Protein AF-A0A7S3D5T3-F1 (afdb_monomer)

Foldseek 3Di:
DDPVVLVVLVVLLVVLVVVLVVLVVVLVVLLCVLAVVVVVCLCVPLVVVLVVLVVVLVVLVVVLVVLVVVLVPADPPDDPVVNVVSVVVNVVSVVVNVVSVVVSVVSVVVSVVCVVVSVVRSVVSSVVSVVVSCVSSVVSVVSSVVSVVVSVVVVVVVVVVVVVVVVVVVVVVVVVVVVVVVVVVVVDDDDDDDDDDDDDD

Secondary structure (DSSP, 8-state):
--HHHHHHHHHHHHHHHHHHHHHHHHHHHHHIIIIIHHHHHHIIIIIHHHHHHHHHHHHHHHHHHHHHHHHHT--TTS-HHHHHHHHHHHHHHHHHHHHHHHHHHHHHHHHHHHHHHHHHHHHHHHHHHHHHHHHHHHHHHHHHHHHHHHHHHHHHHHHHHHHHHHHHHHHHHHHHHHHHHHHHHHTSPPPPPPP------

Nearest PDB structures (foldseek):
  8a1g-assembly2_B  TM=6.578E-01  e=6.559E-02  Homo sapiens
  8afz-assembly1_A  TM=6.579E-01  e=3.313E-01  Homo sapiens
  5f5p-assembly1_A  TM=4.401E-01  e=2.369E-01  Homo sapiens
  5f4y-assembly1_A  TM=4.479E-01  e=2.802E-01  Homo sapiens
  4tql-assembly1_A  TM=3.865E-01  e=1.266E+00  synthetic construct

Radius of gyration: 48.86 Å; Cα contacts (8 Å, |Δi|>4): 81; chains: 1; bounding box: 101×57×157 Å

Organism: NCBI:txid652834

pLDDT: mean 88.27, std 11.24, range [46.56, 97.88]

Mean predicted aligned error: 11.44 Å

Structure (mmCIF, N/CA/C/O backbone):
data_AF-A0A7S3D5T3-F1
#
_entry.id   AF-A0A7S3D5T3-F1
#
loop_
_atom_site.group_PDB
_atom_site.id
_atom_site.type_symbol
_atom_site.label_atom_id
_atom_site.label_alt_id
_atom_site.label_comp_id
_atom_site.label_asym_id
_atom_site.label_entity_id
_atom_site.label_seq_id
_atom_site.pdbx_PDB_ins_code
_atom_site.Cartn_x
_atom_site.Cartn_y
_atom_site.Cartn_z
_atom_site.occupancy
_atom_site.B_iso_or_equiv
_atom_site.auth_seq_id
_atom_site.auth_comp_id
_atom_site.auth_asym_id
_atom_site.auth_atom_id
_atom_site.pdbx_PDB_model_num
ATOM 1 N N . GLU A 1 1 ? 23.473 -3.268 -44.650 1.00 56.97 1 GLU A N 1
ATOM 2 C CA . GLU A 1 1 ? 22.188 -3.449 -43.941 1.00 56.97 1 GLU A CA 1
ATOM 3 C C . GLU A 1 1 ? 21.130 -2.674 -44.702 1.00 56.97 1 GLU A C 1
ATOM 5 O O . GLU A 1 1 ? 21.402 -1.538 -45.071 1.00 56.97 1 GLU A O 1
ATOM 10 N N . ASP A 1 2 ? 20.002 -3.311 -45.005 1.00 77.19 2 ASP A N 1
ATOM 11 C CA . ASP A 1 2 ? 18.938 -2.737 -45.834 1.00 77.19 2 ASP A CA 1
ATOM 12 C C . ASP A 1 2 ? 18.015 -1.818 -45.011 1.00 77.19 2 ASP A C 1
ATOM 14 O O . ASP A 1 2 ? 17.879 -2.001 -43.795 1.00 77.19 2 ASP A O 1
ATOM 18 N N . PHE A 1 3 ? 17.372 -0.845 -45.658 1.00 79.31 3 PHE A N 1
ATOM 19 C CA . PHE A 1 3 ? 16.460 0.124 -45.031 1.00 79.31 3 PHE A CA 1
ATOM 20 C C . PHE A 1 3 ? 15.346 -0.573 -44.224 1.00 79.31 3 PHE A C 1
ATOM 22 O O . PHE A 1 3 ? 15.033 -0.175 -43.098 1.00 79.31 3 PHE A O 1
ATOM 29 N N . ASP A 1 4 ? 14.857 -1.706 -44.724 1.00 85.56 4 ASP A N 1
ATOM 30 C CA . ASP A 1 4 ? 13.856 -2.555 -44.067 1.00 85.56 4 ASP A CA 1
ATOM 31 C C . ASP A 1 4 ? 14.340 -3.172 -42.743 1.00 85.56 4 ASP A C 1
ATOM 33 O O . ASP A 1 4 ? 13.550 -3.483 -41.846 1.00 85.56 4 ASP A O 1
ATOM 37 N N . GLY A 1 5 ? 15.650 -3.384 -42.588 1.00 86.88 5 GLY A N 1
ATOM 38 C CA . GLY A 1 5 ? 16.243 -3.818 -41.321 1.00 86.88 5 GLY A CA 1
ATOM 39 C C . GLY A 1 5 ? 16.212 -2.709 -40.267 1.00 86.88 5 GLY A C 1
ATOM 40 O O . GLY A 1 5 ? 15.924 -2.959 -39.095 1.00 86.88 5 GLY A O 1
ATOM 41 N N . MET A 1 6 ? 16.443 -1.467 -40.694 1.00 83.88 6 MET A N 1
ATOM 42 C CA . MET A 1 6 ? 16.422 -0.286 -39.828 1.00 83.88 6 MET A CA 1
ATOM 43 C C . MET A 1 6 ? 15.011 0.083 -39.385 1.00 83.88 6 MET A C 1
ATOM 45 O O . MET A 1 6 ? 14.803 0.392 -38.209 1.00 83.88 6 MET A O 1
ATOM 49 N N . GLN A 1 7 ? 14.039 -0.002 -40.292 1.00 87.50 7 GLN A N 1
ATOM 50 C CA . GLN A 1 7 ? 12.638 0.220 -39.953 1.00 87.50 7 GLN A CA 1
ATOM 51 C C . GLN A 1 7 ? 12.162 -0.783 -38.892 1.00 87.50 7 GLN A C 1
ATOM 53 O O . GLN A 1 7 ? 11.594 -0.380 -37.876 1.00 87.50 7 GLN A O 1
ATOM 58 N N . ARG A 1 8 ? 12.497 -2.071 -39.048 1.00 89.69 8 ARG A N 1
ATOM 59 C CA . ARG A 1 8 ? 12.192 -3.097 -38.038 1.00 89.69 8 ARG A CA 1
ATOM 60 C C . ARG A 1 8 ? 12.842 -2.807 -36.684 1.00 89.69 8 ARG A C 1
ATOM 62 O O . ARG A 1 8 ? 12.176 -2.913 -35.656 1.00 89.69 8 ARG A O 1
ATOM 69 N N . MET A 1 9 ? 14.110 -2.387 -36.659 1.00 89.81 9 MET A N 1
ATOM 70 C CA . MET A 1 9 ? 14.779 -2.003 -35.407 1.00 89.81 9 MET A CA 1
ATOM 71 C C . MET A 1 9 ? 14.122 -0.795 -34.727 1.00 89.81 9 MET A C 1
ATOM 73 O O . MET A 1 9 ? 14.004 -0.779 -33.498 1.00 89.81 9 MET A O 1
ATOM 77 N N . LEU A 1 10 ? 13.676 0.201 -35.499 1.00 88.94 10 LEU A N 1
ATOM 78 C CA . LEU A 1 10 ? 12.955 1.358 -34.968 1.00 88.94 10 LEU A CA 1
ATOM 79 C C . LEU A 1 10 ? 11.616 0.938 -34.350 1.00 88.94 10 LEU A C 1
ATOM 81 O O . LEU A 1 10 ? 11.323 1.316 -33.216 1.00 88.94 10 LEU A O 1
ATOM 85 N N . GLU A 1 11 ? 10.831 0.125 -35.057 1.00 91.88 11 GLU A N 1
ATOM 86 C CA . GLU A 1 11 ? 9.554 -0.394 -34.556 1.00 91.88 11 GLU A CA 1
ATOM 87 C C . GLU A 1 11 ? 9.733 -1.196 -33.264 1.00 91.88 11 GLU A C 1
ATOM 89 O O . GLU A 1 11 ? 8.981 -1.028 -32.305 1.00 91.88 11 GLU A O 1
ATOM 94 N N . GLU A 1 12 ? 10.759 -2.042 -33.197 1.00 90.44 12 GLU A N 1
ATOM 95 C CA . GLU A 1 12 ? 11.077 -2.799 -31.990 1.00 90.44 12 GLU A CA 1
ATOM 96 C C . GLU A 1 12 ? 11.510 -1.912 -30.817 1.00 90.44 12 GLU A C 1
ATOM 98 O O . GLU A 1 12 ? 11.131 -2.188 -29.680 1.00 90.44 12 GLU A O 1
ATOM 103 N N . ASN A 1 13 ? 12.273 -0.846 -31.070 1.00 91.44 13 ASN A N 1
ATOM 104 C CA . ASN A 1 13 ? 12.637 0.128 -30.039 1.00 91.44 13 ASN A CA 1
ATOM 105 C C . ASN A 1 13 ? 11.420 0.883 -29.509 1.00 91.44 13 ASN A C 1
ATOM 107 O O . ASN A 1 13 ? 11.283 1.056 -28.297 1.00 91.44 13 ASN A O 1
ATOM 111 N N . MET A 1 14 ? 10.517 1.290 -30.403 1.00 92.12 14 MET A N 1
ATOM 112 C CA . MET A 1 14 ? 9.258 1.928 -30.024 1.00 92.12 14 MET A CA 1
ATOM 113 C C . MET A 1 14 ? 8.398 0.981 -29.184 1.00 92.12 14 MET A C 1
ATOM 115 O O . MET A 1 14 ? 7.886 1.387 -28.142 1.00 92.12 14 MET A O 1
ATOM 119 N N . ARG A 1 15 ? 8.304 -0.303 -29.564 1.00 93.31 15 ARG A N 1
ATOM 120 C CA . ARG A 1 15 ? 7.630 -1.331 -28.752 1.00 93.31 15 ARG A CA 1
ATOM 121 C C . ARG A 1 15 ? 8.245 -1.462 -27.359 1.00 93.31 15 ARG A C 1
ATOM 123 O O . ARG A 1 15 ? 7.499 -1.473 -26.383 1.00 93.31 15 ARG A O 1
ATOM 130 N N . GLY A 1 16 ? 9.574 -1.497 -27.253 1.00 91.25 16 GLY A N 1
ATOM 131 C CA . GLY A 1 16 ? 10.269 -1.537 -25.962 1.00 91.25 16 GLY A CA 1
ATOM 132 C C . GLY A 1 16 ? 9.951 -0.317 -25.093 1.00 91.25 16 GLY A C 1
ATOM 133 O O . GLY A 1 16 ? 9.642 -0.451 -23.910 1.00 91.25 16 GLY A O 1
ATOM 134 N N . TYR A 1 17 ? 9.916 0.881 -25.683 1.00 89.25 17 TYR A N 1
ATOM 135 C CA . TYR A 1 17 ? 9.520 2.092 -24.964 1.00 89.25 17 TYR A CA 1
ATOM 136 C C . TYR A 1 17 ? 8.065 2.021 -24.478 1.00 89.25 17 TYR A C 1
ATOM 138 O O . TYR A 1 17 ? 7.793 2.276 -23.305 1.00 89.25 17 TYR A O 1
ATOM 146 N N . HIS A 1 18 ? 7.128 1.603 -25.332 1.00 93.56 18 HIS A N 1
ATOM 147 C CA . HIS A 1 18 ? 5.730 1.418 -24.937 1.00 93.56 18 HIS A CA 1
ATOM 148 C C . HIS A 1 18 ? 5.572 0.384 -23.817 1.00 93.56 18 HIS A C 1
ATOM 150 O O . HIS A 1 18 ? 4.813 0.617 -22.876 1.00 93.56 18 HIS A O 1
ATOM 156 N N . PHE A 1 19 ? 6.337 -0.708 -23.858 1.00 93.69 19 PHE A N 1
ATOM 157 C CA . PHE A 1 19 ? 6.362 -1.699 -22.786 1.00 93.69 19 PHE A CA 1
ATOM 158 C C . PHE A 1 19 ? 6.788 -1.088 -21.443 1.00 93.69 19 PHE A C 1
ATOM 160 O O . PHE A 1 19 ? 6.144 -1.344 -20.428 1.00 93.69 19 PHE A O 1
ATOM 167 N N . THR A 1 20 ? 7.803 -0.214 -21.418 1.00 90.81 20 THR A N 1
ATOM 168 C CA . THR A 1 20 ? 8.204 0.461 -20.165 1.00 90.81 20 THR A CA 1
ATOM 169 C C . THR A 1 20 ? 7.121 1.390 -19.609 1.00 90.81 20 THR A C 1
ATOM 171 O O . THR A 1 20 ? 6.944 1.476 -18.392 1.00 90.81 20 THR A O 1
ATOM 174 N N . GLN A 1 21 ? 6.342 2.040 -20.478 1.00 90.25 21 GLN A N 1
ATOM 175 C CA . GLN A 1 21 ? 5.213 2.870 -20.049 1.00 90.25 21 GLN A CA 1
ATOM 176 C C . GLN A 1 21 ? 4.082 2.020 -19.465 1.00 90.25 21 GLN A C 1
ATOM 178 O O . GLN A 1 21 ? 3.488 2.384 -18.447 1.00 90.25 21 GLN A O 1
ATOM 183 N N . GLU A 1 22 ? 3.823 0.858 -20.063 1.00 94.81 22 GLU A N 1
ATOM 184 C CA . GLU A 1 22 ? 2.837 -0.086 -19.547 1.00 94.81 22 GLU A CA 1
ATOM 185 C C . GLU A 1 22 ? 3.270 -0.680 -18.202 1.00 94.81 22 GLU A C 1
ATOM 187 O O . GLU A 1 22 ? 2.466 -0.734 -17.272 1.00 94.81 22 GLU A O 1
ATOM 192 N N . LEU A 1 23 ? 4.554 -1.014 -18.028 1.00 94.50 23 LEU A N 1
ATOM 193 C CA . LEU A 1 23 ? 5.094 -1.429 -16.729 1.00 94.50 23 LEU A CA 1
ATOM 194 C C . LEU A 1 23 ? 4.849 -0.378 -15.639 1.00 94.50 23 LEU A C 1
ATOM 196 O O . LEU A 1 23 ? 4.488 -0.734 -14.517 1.00 94.50 23 LEU A O 1
ATOM 200 N N . ARG A 1 24 ? 4.985 0.916 -15.957 1.00 93.94 24 ARG A N 1
ATOM 201 C CA . ARG A 1 24 ? 4.697 2.003 -15.006 1.00 93.94 24 ARG A CA 1
ATOM 202 C C . ARG A 1 24 ? 3.223 2.022 -14.598 1.00 93.94 24 ARG A C 1
ATOM 204 O O . ARG A 1 24 ? 2.901 2.247 -13.427 1.00 93.94 24 ARG A O 1
ATOM 211 N N . ARG A 1 25 ? 2.320 1.790 -15.556 1.00 95.00 25 ARG A N 1
ATOM 212 C CA . ARG A 1 25 ? 0.874 1.698 -15.308 1.00 95.00 25 ARG A CA 1
ATOM 213 C C . ARG A 1 25 ? 0.544 0.495 -14.424 1.00 95.00 25 ARG A C 1
ATOM 215 O O . ARG A 1 25 ? -0.188 0.642 -13.448 1.00 95.00 25 ARG A O 1
ATOM 222 N N . VAL A 1 26 ? 1.122 -0.667 -14.725 1.00 94.81 26 VAL A N 1
ATOM 223 C CA . VAL A 1 26 ? 0.976 -1.889 -13.921 1.00 94.81 26 VAL A CA 1
ATOM 224 C C . VAL A 1 26 ? 1.473 -1.664 -12.496 1.00 94.81 26 VAL A C 1
ATOM 226 O O . VAL A 1 26 ? 0.739 -1.971 -11.559 1.00 94.81 26 VAL A O 1
ATOM 229 N N . LEU A 1 27 ? 2.654 -1.060 -12.324 1.00 94.69 27 LEU A N 1
ATOM 230 C CA . LEU A 1 27 ? 3.186 -0.722 -11.004 1.00 94.69 27 LEU A CA 1
ATOM 231 C C . LEU A 1 27 ? 2.215 0.178 -10.235 1.00 94.69 27 LEU A C 1
ATOM 233 O O . LEU A 1 27 ? 1.888 -0.112 -9.092 1.00 94.69 27 LEU A O 1
ATOM 237 N N . SER A 1 28 ? 1.698 1.232 -10.868 1.00 93.94 28 SER A N 1
ATOM 238 C CA . SER A 1 28 ? 0.751 2.153 -10.225 1.00 93.94 28 SER A CA 1
ATOM 239 C C . SER A 1 28 ? -0.520 1.434 -9.753 1.00 93.94 28 SER A C 1
ATOM 241 O O . SER A 1 28 ? -0.980 1.653 -8.632 1.00 93.94 28 SER A O 1
ATOM 243 N N . ASN A 1 29 ? -1.056 0.518 -10.564 1.00 94.06 29 ASN A N 1
ATOM 244 C CA . ASN A 1 29 ? -2.205 -0.302 -10.179 1.00 94.06 29 ASN A CA 1
ATOM 245 C C . ASN A 1 29 ? -1.872 -1.252 -9.021 1.00 94.06 29 ASN A C 1
ATOM 247 O O . ASN A 1 29 ? -2.659 -1.377 -8.084 1.00 94.06 29 ASN A O 1
ATOM 251 N N . GLN A 1 30 ? -0.702 -1.894 -9.053 1.00 92.19 30 GLN A N 1
ATOM 252 C CA . GLN A 1 30 ? -0.245 -2.756 -7.965 1.00 92.19 30 GLN A CA 1
ATOM 253 C C . GLN A 1 30 ? -0.088 -1.965 -6.668 1.00 92.19 30 GLN A C 1
ATOM 255 O O . GLN A 1 30 ? -0.643 -2.378 -5.658 1.00 92.19 30 GLN A O 1
ATOM 260 N N . MET A 1 31 ? 0.552 -0.792 -6.698 1.00 91.50 31 MET A N 1
ATOM 261 C CA . MET A 1 31 ? 0.685 0.099 -5.537 1.00 91.50 31 MET A CA 1
ATOM 262 C C . MET A 1 31 ? -0.676 0.470 -4.937 1.00 91.50 31 MET A C 1
ATOM 264 O O . MET A 1 31 ? -0.847 0.471 -3.716 1.00 91.50 31 MET A O 1
ATOM 268 N N . MET A 1 32 ? -1.667 0.748 -5.788 1.00 92.25 32 MET A N 1
ATOM 269 C CA . MET A 1 32 ? -3.025 1.023 -5.329 1.00 92.25 32 MET A CA 1
ATOM 270 C C . MET A 1 32 ? -3.647 -0.178 -4.610 1.00 92.25 32 MET A C 1
ATOM 272 O O . MET A 1 32 ? -4.261 -0.007 -3.559 1.00 92.25 32 MET A O 1
ATOM 276 N N . MET A 1 33 ? -3.467 -1.386 -5.144 1.00 90.62 33 MET A N 1
ATOM 277 C CA . MET A 1 33 ? -4.061 -2.604 -4.589 1.00 90.62 33 MET A CA 1
ATOM 278 C C . MET A 1 33 ? -3.365 -3.111 -3.326 1.00 90.62 33 MET A C 1
ATOM 280 O O . MET A 1 33 ? -4.050 -3.498 -2.388 1.00 90.62 33 MET A O 1
ATOM 284 N N . VAL A 1 34 ? -2.031 -3.119 -3.296 1.00 88.00 34 VAL A N 1
ATOM 285 C CA . VAL A 1 34 ? -1.256 -3.754 -2.213 1.00 88.00 34 VAL A CA 1
ATOM 286 C C . VAL A 1 34 ? -0.963 -2.814 -1.051 1.00 88.00 34 VAL A C 1
ATOM 288 O O . VAL A 1 34 ? -0.654 -3.279 0.037 1.00 88.00 34 VAL A O 1
ATOM 291 N N . PHE A 1 35 ? -1.047 -1.499 -1.269 1.00 86.00 35 PHE A N 1
ATOM 292 C CA . PHE A 1 35 ? -0.686 -0.508 -0.258 1.00 86.00 35 PHE A CA 1
ATOM 293 C C . PHE A 1 35 ? -1.800 0.512 -0.020 1.00 86.00 35 PHE A C 1
ATOM 295 O O . PHE A 1 35 ? -2.315 0.624 1.092 1.00 86.00 35 PHE A O 1
ATOM 302 N N . ALA A 1 36 ? -2.229 1.244 -1.052 1.00 88.31 36 ALA A N 1
ATOM 303 C CA . ALA A 1 36 ? -3.136 2.375 -0.842 1.00 88.31 36 ALA A CA 1
ATOM 304 C C . ALA A 1 36 ? -4.541 1.954 -0.371 1.00 88.31 36 ALA A C 1
ATOM 306 O O . ALA A 1 36 ? -5.094 2.568 0.545 1.00 88.31 36 ALA A O 1
ATOM 307 N N . ASN A 1 37 ? -5.130 0.927 -0.992 1.00 90.44 37 ASN A N 1
ATOM 308 C CA . ASN A 1 37 ? -6.461 0.435 -0.632 1.00 90.44 37 ASN A CA 1
ATOM 309 C C . ASN A 1 37 ? -6.479 -0.211 0.759 1.00 90.44 37 ASN A C 1
ATOM 311 O O . ASN A 1 37 ? -7.322 0.194 1.562 1.00 90.44 37 ASN A O 1
ATOM 315 N N . PRO A 1 38 ? -5.556 -1.126 1.102 1.00 88.12 38 PRO A N 1
ATOM 316 C CA . PRO A 1 38 ? -5.554 -1.748 2.418 1.00 88.12 38 PRO A CA 1
ATOM 317 C C . PRO A 1 38 ? -5.321 -0.749 3.558 1.00 88.12 38 PRO A C 1
ATOM 319 O O . PRO A 1 38 ? -6.055 -0.768 4.542 1.00 88.12 38 PRO A O 1
ATOM 322 N N . VAL A 1 39 ? -4.401 0.213 3.399 1.00 87.25 39 VAL A N 1
ATOM 323 C CA . VAL A 1 39 ? -4.191 1.288 4.392 1.00 87.25 39 VAL A CA 1
ATOM 324 C C . VAL A 1 39 ? -5.454 2.139 4.566 1.00 87.25 39 VAL A C 1
ATOM 326 O O . VAL A 1 39 ? -5.827 2.510 5.682 1.00 87.25 39 VAL A O 1
ATOM 329 N N . ARG A 1 40 ? -6.152 2.441 3.465 1.00 90.38 40 ARG A N 1
ATOM 330 C CA . ARG A 1 40 ? -7.420 3.180 3.509 1.00 90.38 40 ARG A CA 1
ATOM 331 C C . ARG A 1 40 ? -8.517 2.380 4.211 1.00 90.38 40 ARG A C 1
ATOM 333 O O . ARG A 1 40 ? -9.310 2.988 4.932 1.00 90.38 40 ARG A O 1
ATOM 340 N N . GLN A 1 41 ? -8.564 1.067 3.999 1.00 90.38 41 GLN A N 1
ATOM 341 C CA . GLN A 1 41 ? -9.524 0.178 4.645 1.00 90.38 41 GLN A CA 1
ATOM 342 C C . GLN A 1 41 ? -9.259 0.096 6.148 1.00 90.38 41 GLN A C 1
ATOM 344 O O . GLN A 1 41 ? -10.158 0.398 6.923 1.00 90.38 41 GLN A O 1
ATOM 349 N N . PHE A 1 42 ? -8.008 -0.144 6.549 1.00 90.44 42 PHE A N 1
ATOM 350 C CA . PHE A 1 42 ? -7.584 -0.167 7.952 1.00 90.44 42 PHE A CA 1
ATOM 351 C C . PHE A 1 42 ? -7.981 1.114 8.702 1.00 90.44 42 PHE A C 1
ATOM 353 O O . PHE A 1 42 ? -8.512 1.093 9.813 1.00 90.44 42 PHE A O 1
ATOM 360 N N . TYR A 1 43 ? -7.805 2.274 8.061 1.00 90.50 43 TYR A N 1
ATOM 361 C CA . TYR A 1 43 ? -8.262 3.533 8.640 1.00 90.50 43 TYR A CA 1
ATOM 362 C C . TYR A 1 43 ? -9.792 3.617 8.764 1.00 90.50 43 TYR A C 1
ATOM 364 O O . TYR A 1 43 ? -10.316 4.066 9.787 1.00 90.50 43 TYR A O 1
ATOM 372 N N . LYS A 1 44 ? -10.525 3.264 7.704 1.00 92.88 44 LYS A N 1
ATOM 373 C CA . LYS A 1 44 ? -11.984 3.432 7.648 1.00 92.88 44 LYS A CA 1
ATOM 374 C C . LYS A 1 44 ? -12.738 2.446 8.529 1.00 92.88 44 LYS A C 1
ATOM 376 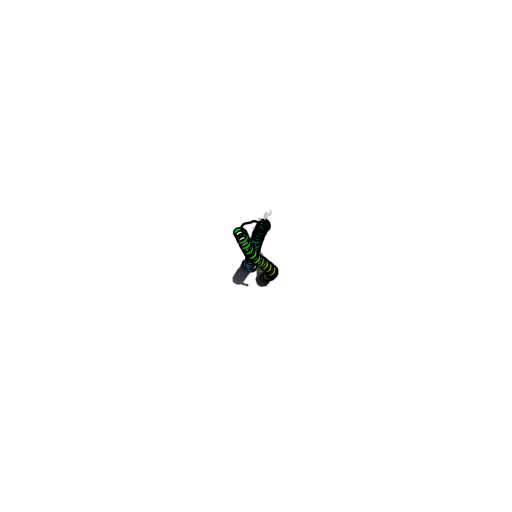O O . LYS A 1 44 ? -13.757 2.844 9.099 1.00 92.88 44 LYS A O 1
ATOM 381 N N . ASP A 1 45 ? -12.245 1.227 8.628 1.00 91.56 45 ASP A N 1
ATOM 382 C CA . ASP A 1 45 ? -12.954 0.131 9.262 1.00 91.56 45 ASP A CA 1
ATOM 383 C C . ASP A 1 45 ? -12.457 -0.029 10.687 1.00 91.56 45 ASP A C 1
ATOM 385 O O . ASP A 1 45 ? -13.219 0.232 11.615 1.00 91.56 45 ASP A O 1
ATOM 389 N N . ASP A 1 46 ? -11.171 -0.316 10.870 1.00 92.19 46 ASP A N 1
ATOM 390 C CA . ASP A 1 46 ? -10.624 -0.692 12.173 1.00 92.19 46 ASP A CA 1
ATOM 391 C C . ASP A 1 46 ? -10.432 0.530 13.078 1.00 92.19 46 ASP A C 1
ATOM 393 O O . ASP A 1 46 ? -11.022 0.618 14.161 1.00 92.19 46 ASP A O 1
ATOM 397 N N . ILE A 1 47 ? -9.703 1.551 12.607 1.00 93.75 47 ILE A N 1
ATOM 398 C CA . ILE A 1 47 ? -9.417 2.750 13.415 1.00 93.75 47 ILE A CA 1
ATOM 399 C C . ILE A 1 47 ? -10.706 3.511 13.749 1.00 93.75 47 ILE A C 1
ATOM 401 O O . ILE A 1 47 ? -10.924 3.907 14.900 1.00 93.75 47 ILE A O 1
ATOM 405 N N . LYS A 1 48 ? -11.592 3.734 12.768 1.00 95.81 48 LYS A N 1
ATOM 406 C CA . LYS A 1 48 ? -12.860 4.427 13.048 1.00 95.81 48 LYS A CA 1
ATOM 407 C C . LYS A 1 48 ? -13.797 3.590 13.915 1.00 95.81 48 LYS A C 1
ATOM 409 O O . LYS A 1 48 ? -14.500 4.187 14.729 1.00 95.81 48 LYS A O 1
ATOM 414 N N . ARG A 1 49 ? -13.832 2.258 13.777 1.00 95.31 49 ARG A N 1
ATOM 415 C CA . ARG A 1 49 ? -14.619 1.390 14.671 1.00 95.31 49 ARG A CA 1
ATOM 416 C C . ARG A 1 49 ? -14.116 1.492 16.104 1.00 95.31 49 ARG A C 1
ATOM 418 O O . ARG A 1 49 ? -14.924 1.782 16.980 1.00 95.31 49 ARG A O 1
ATOM 425 N N . ALA A 1 50 ? -12.812 1.353 16.332 1.00 96.12 50 ALA A N 1
ATOM 426 C CA . ALA A 1 50 ? -12.222 1.497 17.661 1.00 96.12 50 ALA A CA 1
ATOM 427 C C . ALA A 1 50 ? -12.516 2.880 18.269 1.00 96.12 50 ALA A C 1
ATOM 429 O O . ALA A 1 50 ? -12.873 2.989 19.442 1.00 96.12 50 ALA A O 1
ATOM 430 N N . LYS A 1 51 ? -12.454 3.946 17.455 1.00 96.50 51 LYS A N 1
ATOM 431 C CA . LYS A 1 51 ? -12.813 5.302 17.893 1.00 96.50 51 LYS A CA 1
ATOM 432 C C . LYS A 1 51 ? -14.284 5.414 18.307 1.00 96.50 51 LYS A C 1
ATOM 434 O O . LYS A 1 51 ? -14.558 6.020 19.337 1.00 96.50 51 LYS A O 1
ATOM 439 N N . ARG A 1 52 ? -15.212 4.834 17.534 1.00 97.06 52 ARG A N 1
ATOM 440 C CA . ARG A 1 52 ? -16.646 4.805 17.878 1.00 97.06 52 ARG A CA 1
ATOM 441 C C . ARG A 1 52 ? -16.893 4.047 19.182 1.00 97.06 52 ARG A C 1
ATOM 443 O O . ARG A 1 52 ? -17.504 4.609 20.080 1.00 97.06 52 ARG A O 1
ATOM 450 N N . LEU A 1 53 ? -16.334 2.842 19.316 1.00 97.31 53 LEU A N 1
ATOM 451 C CA . LEU A 1 53 ? -16.455 2.023 20.528 1.00 97.31 53 LEU A CA 1
ATOM 452 C C . LEU A 1 53 ? -15.945 2.755 21.769 1.00 97.31 53 LEU A C 1
ATOM 454 O O . LEU A 1 53 ? -16.614 2.755 22.796 1.00 97.31 53 LEU A O 1
ATOM 458 N N . LYS A 1 54 ? -14.811 3.458 21.659 1.00 96.56 54 LYS A N 1
ATOM 459 C CA . LYS A 1 54 ? -14.306 4.306 22.743 1.00 96.56 54 LYS A CA 1
ATOM 460 C C . LYS A 1 54 ? -15.298 5.410 23.121 1.00 96.56 54 LYS A C 1
ATOM 462 O O . LYS A 1 54 ? -15.562 5.604 24.300 1.00 96.56 54 LYS A O 1
ATOM 467 N N . THR A 1 55 ? -15.845 6.129 22.141 1.00 97.62 55 THR A N 1
ATOM 468 C CA . THR A 1 55 ? -16.837 7.184 22.403 1.00 97.62 55 THR A CA 1
ATOM 469 C C . THR A 1 55 ? -18.092 6.628 23.075 1.00 97.62 55 THR A C 1
ATOM 471 O O . THR A 1 55 ? -18.596 7.227 24.025 1.00 97.62 55 THR A O 1
ATOM 474 N N . ASP A 1 56 ? -18.572 5.467 22.631 1.00 97.56 56 ASP A N 1
ATOM 475 C CA . ASP A 1 56 ? -19.709 4.799 23.260 1.00 97.56 56 ASP A CA 1
ATOM 476 C C . ASP A 1 56 ? -19.374 4.329 24.680 1.00 97.56 56 ASP A C 1
ATOM 478 O O . ASP A 1 56 ? -20.204 4.467 25.579 1.00 97.56 56 ASP A O 1
ATOM 482 N N . LEU A 1 57 ? -18.156 3.826 24.906 1.00 97.81 57 LEU A N 1
ATOM 483 C CA . LEU A 1 57 ? -17.681 3.405 26.221 1.00 97.81 57 LEU A CA 1
ATOM 484 C C . LEU A 1 57 ? -17.662 4.577 27.201 1.00 97.81 57 LEU A C 1
ATOM 486 O O . LEU A 1 57 ? -18.177 4.448 28.312 1.00 97.81 57 LEU A O 1
ATOM 490 N N . ASP A 1 58 ? -17.128 5.724 26.782 1.00 97.56 58 ASP A N 1
ATOM 491 C CA . ASP A 1 58 ? -17.089 6.943 27.592 1.00 97.56 58 ASP A CA 1
ATOM 492 C C . ASP A 1 58 ? -18.514 7.397 27.965 1.00 97.56 58 ASP A C 1
ATOM 494 O O . ASP A 1 58 ? -18.791 7.712 29.128 1.00 97.56 58 ASP A O 1
ATOM 498 N N . ARG A 1 59 ? -19.452 7.346 27.008 1.00 97.88 59 ARG A N 1
ATOM 499 C CA . ARG A 1 59 ? -20.869 7.670 27.239 1.00 97.88 59 ARG A CA 1
ATOM 500 C C . ARG A 1 59 ? -21.528 6.705 28.228 1.00 97.88 59 ARG A C 1
ATOM 502 O O . ARG A 1 59 ? -22.116 7.144 29.216 1.00 97.88 59 ARG A O 1
ATOM 509 N N . VAL A 1 60 ? -21.439 5.396 27.985 1.00 96.94 60 VAL A N 1
ATOM 510 C CA . VAL A 1 60 ? -22.070 4.366 28.832 1.00 96.94 60 VAL A CA 1
ATOM 511 C C . VAL A 1 60 ? -21.460 4.360 30.235 1.00 96.94 60 VAL A C 1
ATOM 513 O O . VAL A 1 60 ? -22.181 4.191 31.219 1.00 96.94 60 VAL A O 1
ATOM 516 N N . SER A 1 61 ? -20.156 4.616 30.348 1.00 97.38 61 SER A N 1
ATOM 517 C CA . SER A 1 61 ? -19.465 4.785 31.628 1.00 97.38 61 SER A CA 1
ATOM 518 C C . SER A 1 61 ? -20.040 5.960 32.424 1.00 97.38 61 SER A C 1
ATOM 520 O O . SER A 1 61 ? -20.418 5.793 33.587 1.00 97.38 61 SER A O 1
ATOM 522 N N . ALA A 1 62 ? -20.210 7.128 31.793 1.00 97.38 62 ALA A N 1
ATOM 523 C CA . ALA A 1 62 ? -20.813 8.295 32.436 1.00 97.38 62 ALA A CA 1
ATOM 524 C C . ALA A 1 62 ? -22.262 8.034 32.890 1.00 97.38 62 ALA A C 1
ATOM 526 O O . ALA A 1 62 ? -22.654 8.419 33.997 1.00 97.38 62 ALA A O 1
ATOM 527 N N . GLU A 1 63 ? -23.055 7.336 32.074 1.00 96.50 63 GLU A N 1
ATOM 528 C CA . GLU A 1 63 ? -24.423 6.950 32.429 1.00 96.50 63 GLU A CA 1
ATOM 529 C C . GLU A 1 63 ? -24.477 5.970 33.604 1.00 96.50 63 GLU A C 1
ATOM 531 O O . GLU A 1 63 ? -25.335 6.109 34.480 1.00 96.50 63 GLU A O 1
ATOM 536 N N . TYR A 1 64 ? -23.577 4.984 33.636 1.00 97.31 64 TYR A N 1
ATOM 537 C CA . TYR A 1 64 ? -23.470 4.032 34.738 1.00 97.31 64 TYR A CA 1
ATOM 538 C C . TYR A 1 64 ? -23.101 4.741 36.044 1.00 97.31 64 TYR A C 1
ATOM 540 O O . TYR A 1 64 ? -23.789 4.563 37.048 1.00 97.31 64 TYR A O 1
ATOM 548 N N . VAL A 1 65 ? -22.082 5.607 36.023 1.00 96.69 65 VAL A N 1
ATOM 549 C CA . VAL A 1 65 ? -21.673 6.402 37.193 1.00 96.69 65 VAL A CA 1
ATOM 550 C C . VAL A 1 65 ? -22.817 7.289 37.683 1.00 96.69 65 VAL A C 1
ATOM 552 O O . VAL A 1 65 ? -23.057 7.383 38.886 1.00 96.69 65 VAL A O 1
ATOM 555 N N . THR A 1 66 ? -23.559 7.912 36.767 1.00 96.31 66 THR A N 1
ATOM 556 C CA . THR A 1 66 ? -24.718 8.748 37.112 1.00 96.31 66 THR A CA 1
ATOM 557 C C . THR A 1 66 ? -25.835 7.927 37.763 1.00 96.31 66 THR A C 1
ATOM 559 O O . THR A 1 66 ? -26.366 8.330 38.799 1.00 96.31 66 THR A O 1
ATOM 562 N N . ALA A 1 67 ? -26.166 6.757 37.207 1.00 94.44 67 ALA A N 1
ATOM 563 C CA . ALA A 1 67 ? -27.171 5.861 37.779 1.00 94.44 67 ALA A CA 1
ATOM 564 C C . ALA A 1 67 ? -26.754 5.337 39.162 1.00 94.44 67 ALA A C 1
ATOM 566 O O . ALA A 1 67 ? -27.562 5.343 40.090 1.00 94.44 67 ALA A O 1
ATOM 567 N N . LEU A 1 68 ? -25.480 4.966 39.318 1.00 95.06 68 LEU A N 1
ATOM 568 C CA . LEU A 1 68 ? -24.916 4.508 40.584 1.00 95.06 68 LEU A CA 1
ATOM 569 C C . LEU A 1 68 ? -24.997 5.594 41.661 1.00 95.06 68 LEU A C 1
ATOM 571 O O . LEU A 1 68 ? -25.485 5.335 42.756 1.00 95.06 68 LEU A O 1
ATOM 575 N N . ARG A 1 69 ? -24.590 6.829 41.341 1.00 94.38 69 ARG A N 1
ATOM 576 C CA . ARG A 1 69 ? -24.708 7.974 42.261 1.00 94.38 69 ARG A CA 1
ATOM 577 C C . ARG A 1 69 ? -26.155 8.221 42.679 1.00 94.38 69 ARG A C 1
ATOM 579 O O . ARG A 1 69 ? -26.413 8.453 43.854 1.00 94.38 69 ARG A O 1
ATOM 586 N N . LYS A 1 70 ? -27.102 8.151 41.737 1.00 92.62 70 LYS A N 1
ATOM 587 C CA . LYS A 1 70 ? -28.531 8.330 42.034 1.00 92.62 70 LYS A CA 1
ATOM 588 C C . LYS A 1 70 ? -29.040 7.275 43.019 1.00 92.62 70 LYS A C 1
ATOM 590 O O . LYS A 1 70 ? -29.767 7.635 43.935 1.00 92.62 70 LYS A O 1
ATOM 595 N N . HIS A 1 71 ? -28.651 6.013 42.845 1.00 91.38 71 HIS A N 1
ATOM 596 C CA . HIS A 1 71 ? -29.033 4.923 43.745 1.00 91.38 71 HIS A CA 1
ATOM 597 C C . HIS A 1 71 ? -28.411 5.054 45.134 1.00 91.38 71 HIS A C 1
ATOM 599 O O . HIS A 1 71 ? -29.123 4.945 46.123 1.00 91.38 71 HIS A O 1
ATOM 605 N N . LEU A 1 72 ? -27.111 5.359 45.216 1.00 90.56 72 LEU A N 1
ATOM 606 C CA . LEU A 1 72 ? -26.416 5.549 46.496 1.00 90.56 72 LEU A CA 1
ATOM 607 C C . LEU A 1 72 ? -26.979 6.722 47.313 1.00 90.56 72 LEU A C 1
ATOM 609 O O . LEU A 1 72 ? -26.895 6.715 48.535 1.00 90.56 72 LEU A O 1
ATOM 613 N N . ASN A 1 73 ? -27.570 7.714 46.643 1.00 90.38 73 ASN A N 1
ATOM 614 C CA . ASN A 1 73 ? -28.213 8.861 47.282 1.00 90.38 73 ASN A CA 1
ATOM 615 C C . ASN A 1 73 ? -29.691 8.616 47.653 1.00 90.38 73 ASN A C 1
ATOM 617 O O . ASN A 1 73 ? -30.355 9.542 48.126 1.00 90.38 73 ASN A O 1
ATOM 621 N N . MET A 1 74 ? -30.242 7.417 47.425 1.00 89.38 74 MET A N 1
ATOM 622 C CA . MET A 1 74 ? -31.598 7.088 47.876 1.00 89.38 74 MET A CA 1
ATOM 623 C C . MET A 1 74 ? -31.613 6.983 49.407 1.00 89.38 74 MET A C 1
ATOM 625 O O . MET A 1 74 ? -30.749 6.352 50.011 1.00 89.38 74 MET A O 1
ATOM 629 N N . LYS A 1 75 ? -32.581 7.643 50.053 1.00 80.19 75 LYS A N 1
ATOM 630 C CA . LYS A 1 75 ? -32.729 7.615 51.517 1.00 80.19 75 LYS A CA 1
ATOM 631 C C . LYS A 1 75 ? -33.171 6.226 51.991 1.00 80.19 75 LYS A C 1
ATOM 633 O O . LYS A 1 75 ? -33.846 5.516 51.257 1.00 80.19 75 LYS A O 1
ATOM 638 N N . ALA A 1 76 ? -32.875 5.889 53.247 1.00 72.06 76 ALA A N 1
ATOM 639 C CA . ALA A 1 76 ? -33.290 4.625 53.869 1.00 72.06 76 ALA A CA 1
ATOM 640 C C . ALA A 1 76 ? -34.822 4.426 53.931 1.00 72.06 76 ALA A C 1
ATOM 642 O O . ALA A 1 76 ? -35.286 3.295 53.979 1.00 72.06 76 ALA A O 1
ATOM 643 N N . GLU A 1 77 ? -35.599 5.513 53.887 1.00 76.81 77 GLU A N 1
ATOM 644 C CA . GLU A 1 77 ? -37.072 5.499 53.837 1.00 76.81 77 GLU A CA 1
ATOM 645 C C . GLU A 1 77 ? -37.633 5.479 52.401 1.00 76.81 77 GLU A C 1
ATOM 647 O O . GLU A 1 77 ? -38.832 5.659 52.198 1.00 76.81 77 GLU A O 1
ATOM 652 N N . ALA A 1 78 ? -36.779 5.335 51.381 1.00 82.56 78 ALA A N 1
ATOM 653 C CA . ALA A 1 78 ? -37.233 5.282 49.998 1.00 82.56 78 ALA A CA 1
ATOM 654 C C . ALA A 1 78 ? -38.117 4.052 49.757 1.00 82.56 78 ALA A C 1
ATOM 656 O O . ALA A 1 78 ? -37.872 2.973 50.295 1.00 82.56 78 ALA A O 1
ATOM 657 N N . ASP A 1 79 ? -39.120 4.225 48.896 1.00 89.81 79 ASP A N 1
ATOM 658 C CA . ASP A 1 79 ? -40.025 3.155 48.493 1.00 89.81 79 ASP A CA 1
ATOM 659 C C . ASP A 1 79 ? -39.242 1.908 48.012 1.00 89.81 79 ASP A C 1
ATOM 661 O O . ASP A 1 79 ? -38.453 2.012 47.061 1.00 89.81 79 ASP A O 1
ATOM 665 N N . PRO A 1 80 ? -39.452 0.727 48.628 1.0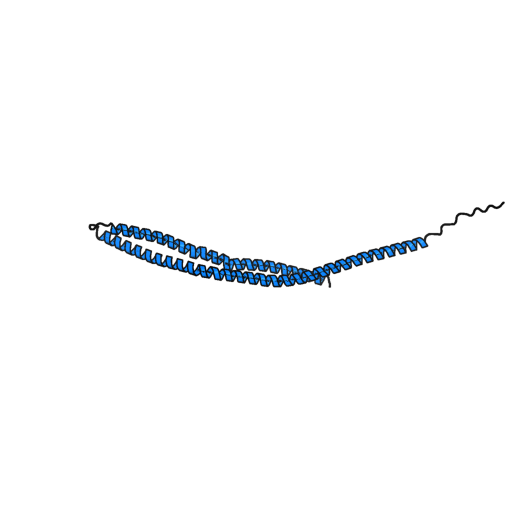0 87.88 80 PRO A N 1
ATOM 666 C CA . PRO A 1 80 ? -38.766 -0.510 48.264 1.00 87.88 80 PRO A CA 1
ATOM 667 C C . PRO A 1 80 ? -38.880 -0.872 46.779 1.00 87.88 80 PRO A C 1
ATOM 669 O O . PRO A 1 80 ? -37.932 -1.425 46.211 1.00 87.88 80 PRO A O 1
ATOM 672 N N . THR A 1 81 ? -40.003 -0.548 46.125 1.00 89.38 81 THR A N 1
ATOM 673 C CA . THR A 1 81 ? -40.161 -0.779 44.682 1.00 89.38 81 THR A CA 1
ATOM 674 C C . THR A 1 81 ? -39.221 0.095 43.856 1.00 89.38 81 THR A C 1
ATOM 676 O O . THR A 1 81 ? -38.512 -0.427 42.992 1.00 89.38 81 THR A O 1
ATOM 679 N N . LEU A 1 82 ? -39.105 1.387 44.182 1.00 88.75 82 LEU A N 1
ATOM 680 C CA . LEU A 1 82 ? -38.160 2.301 43.528 1.00 88.75 82 LEU A CA 1
ATOM 681 C C . LEU A 1 82 ? -36.695 1.896 43.749 1.00 88.75 82 LEU A C 1
ATOM 683 O O . LEU A 1 82 ? -35.876 2.008 42.831 1.00 88.75 82 LEU A O 1
ATOM 687 N N . VAL A 1 83 ? -36.347 1.413 44.946 1.00 89.94 83 VAL A N 1
ATOM 688 C CA . VAL A 1 83 ? -34.989 0.924 45.247 1.00 89.94 83 VAL A CA 1
ATOM 689 C C . VAL A 1 83 ? -34.648 -0.284 44.372 1.00 89.94 83 VAL A C 1
ATOM 691 O O . VAL A 1 83 ? -33.591 -0.304 43.735 1.00 89.94 83 VAL A O 1
ATOM 694 N N . ARG A 1 84 ? -35.569 -1.250 44.261 1.00 91.31 84 ARG A N 1
ATOM 695 C CA . ARG A 1 84 ? -35.388 -2.455 43.439 1.00 91.31 84 ARG A CA 1
ATOM 696 C C . ARG A 1 84 ? -35.268 -2.134 41.947 1.00 91.31 84 ARG A C 1
ATOM 698 O O . ARG A 1 84 ? -34.409 -2.694 41.268 1.00 91.31 84 ARG A O 1
ATOM 705 N N . GLU A 1 85 ? -36.089 -1.228 41.418 1.00 91.69 85 GLU A N 1
ATOM 706 C CA . GLU A 1 85 ? -35.988 -0.785 40.018 1.00 91.69 85 GLU A CA 1
ATOM 707 C C . GLU A 1 85 ? -34.641 -0.114 39.720 1.00 91.69 85 GLU A C 1
ATOM 709 O O . GLU A 1 85 ? -34.012 -0.376 38.688 1.00 91.69 85 GLU A O 1
ATOM 714 N N . SER A 1 86 ? -34.178 0.725 40.647 1.00 92.56 86 SER A N 1
ATOM 715 C CA . SER A 1 86 ? -32.880 1.396 40.577 1.00 92.56 86 SER A CA 1
ATOM 716 C C . SER A 1 86 ? -31.724 0.387 40.553 1.00 92.56 86 SER A C 1
ATOM 718 O O . SER A 1 86 ? -30.821 0.495 39.720 1.00 92.56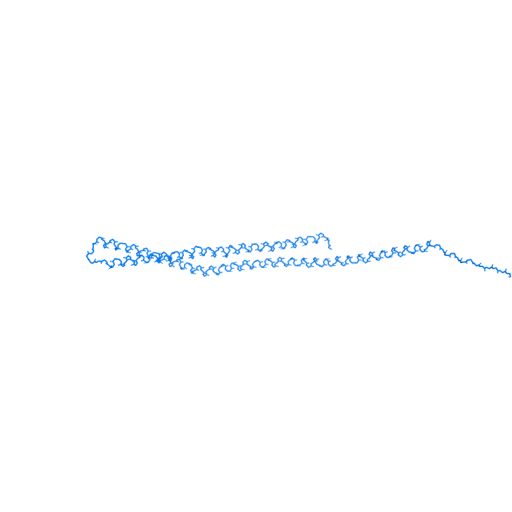 86 SER A O 1
ATOM 720 N N . GLU A 1 87 ? -31.795 -0.651 41.387 1.00 93.44 87 GLU A N 1
ATOM 721 C CA . GLU A 1 87 ? -30.809 -1.731 41.437 1.00 93.44 87 GLU A CA 1
ATOM 722 C C . GLU A 1 87 ? -30.772 -2.546 40.132 1.00 93.44 87 GLU A C 1
ATOM 724 O O . GLU A 1 87 ? -29.702 -2.750 39.551 1.00 93.44 87 GLU A O 1
ATOM 729 N N . VAL A 1 88 ? -31.936 -2.925 39.588 1.00 94.81 88 VAL A N 1
ATOM 730 C CA . VAL A 1 88 ? -32.033 -3.611 38.284 1.00 94.81 88 VAL A CA 1
ATOM 731 C C . VAL A 1 88 ? -31.448 -2.750 37.160 1.00 94.81 88 VAL A C 1
ATOM 733 O O . VAL A 1 88 ? -30.726 -3.259 36.297 1.00 94.81 88 VAL A O 1
ATOM 736 N N . ASN A 1 89 ? -31.725 -1.444 37.156 1.00 94.00 89 ASN A N 1
ATOM 737 C CA . ASN A 1 89 ? -31.179 -0.516 36.166 1.00 94.00 89 ASN A CA 1
ATOM 738 C C . ASN A 1 89 ? -29.644 -0.418 36.252 1.00 94.00 89 ASN A C 1
ATOM 740 O O . ASN A 1 89 ? -28.967 -0.441 35.221 1.00 94.00 89 ASN A O 1
ATOM 744 N N . ILE A 1 90 ? -29.076 -0.374 37.462 1.00 96.12 90 ILE A N 1
ATOM 745 C CA . ILE A 1 90 ? -27.620 -0.384 37.666 1.00 96.12 90 ILE A CA 1
ATOM 746 C C . ILE A 1 90 ? -27.004 -1.668 37.134 1.00 96.12 90 ILE A C 1
ATOM 748 O O . ILE A 1 90 ? -26.017 -1.595 36.403 1.00 96.12 90 ILE A O 1
ATOM 752 N N . GLN A 1 91 ? -27.580 -2.830 37.449 1.00 96.00 91 GLN A N 1
ATOM 753 C CA . GLN A 1 91 ? -27.041 -4.105 36.974 1.00 96.00 91 GLN A CA 1
ATOM 754 C C . GLN A 1 91 ? -27.065 -4.193 35.443 1.00 96.00 91 GLN A C 1
ATOM 756 O O . GLN A 1 91 ? -26.071 -4.591 34.834 1.00 96.00 91 GLN A O 1
ATOM 761 N N . LYS A 1 92 ? -28.143 -3.729 34.796 1.00 96.25 92 LYS A N 1
ATOM 762 C CA . LYS A 1 92 ? -28.221 -3.648 33.325 1.00 96.25 92 LYS A CA 1
ATOM 763 C C . LYS A 1 92 ? -27.149 -2.729 32.736 1.00 96.25 92 LYS A C 1
ATOM 765 O O . LYS A 1 92 ? -26.464 -3.106 31.781 1.00 96.25 92 LYS A O 1
ATOM 770 N N . LYS A 1 93 ? -26.971 -1.533 33.308 1.00 95.62 93 LYS A N 1
ATOM 771 C CA . LYS A 1 93 ? -25.945 -0.578 32.858 1.00 95.62 93 LYS A CA 1
ATOM 772 C C . LYS A 1 93 ? -24.530 -1.107 33.089 1.00 95.62 93 LYS A C 1
ATOM 774 O O . LYS A 1 93 ? -23.696 -0.967 32.201 1.00 95.62 93 LYS A O 1
ATOM 779 N N . LYS A 1 94 ? -24.276 -1.773 34.219 1.00 96.69 94 LYS A N 1
ATOM 780 C CA . LYS A 1 94 ? -23.000 -2.433 34.522 1.00 96.69 94 LYS A CA 1
ATOM 781 C C . LYS A 1 94 ? -22.681 -3.522 33.504 1.00 96.69 94 LYS A C 1
ATOM 783 O O . LYS A 1 94 ? -21.580 -3.549 32.970 1.00 96.69 94 LYS A O 1
ATOM 788 N N . HIS A 1 95 ? -23.646 -4.389 33.205 1.00 97.06 95 HIS A N 1
ATOM 789 C CA . HIS A 1 95 ? -23.465 -5.448 32.216 1.00 97.06 95 HIS A CA 1
ATOM 790 C C . HIS A 1 95 ? -23.138 -4.878 30.828 1.00 97.06 95 HIS A C 1
ATOM 792 O O . HIS A 1 95 ? -22.178 -5.306 30.194 1.00 97.06 95 HIS A O 1
ATOM 798 N N . THR A 1 96 ? -23.879 -3.851 30.400 1.00 96.81 96 THR A N 1
ATOM 799 C CA . THR A 1 96 ? -23.632 -3.152 29.127 1.00 96.81 96 THR A CA 1
ATOM 800 C C . THR A 1 96 ? -22.237 -2.520 29.091 1.00 96.81 96 THR A C 1
ATOM 802 O O . THR A 1 96 ? -21.533 -2.632 28.091 1.00 96.81 96 THR A O 1
ATOM 805 N N . LEU A 1 97 ? -21.822 -1.882 30.190 1.00 97.44 97 LEU A N 1
ATOM 806 C CA . LEU A 1 97 ? -20.497 -1.282 30.327 1.00 97.44 97 LEU A CA 1
ATOM 807 C C . LEU A 1 97 ? -19.381 -2.326 30.197 1.00 97.44 97 LEU A C 1
ATOM 809 O O . LEU A 1 97 ? -18.410 -2.084 29.486 1.00 97.44 97 LEU A O 1
ATOM 813 N N . GLU A 1 98 ? -19.508 -3.476 30.862 1.00 97.62 98 GLU A N 1
ATOM 814 C CA . GLU A 1 98 ? -18.491 -4.535 30.808 1.00 97.62 98 GLU A CA 1
ATOM 815 C C . GLU A 1 98 ? -18.373 -5.158 29.412 1.00 97.62 98 GLU A C 1
ATOM 817 O O . GLU A 1 98 ? -17.255 -5.354 28.933 1.00 97.62 98 GLU A O 1
ATOM 822 N N . LEU A 1 99 ? -19.496 -5.397 28.722 1.00 97.75 99 LEU A N 1
ATOM 823 C CA . LEU A 1 99 ? -19.479 -5.868 27.331 1.00 97.75 99 LEU A CA 1
ATOM 824 C C . LEU A 1 99 ? -18.771 -4.866 26.416 1.00 97.75 99 LEU A C 1
ATOM 826 O O . LEU A 1 99 ? -17.835 -5.217 25.703 1.00 97.75 99 LEU A O 1
ATOM 830 N N . LEU A 1 100 ? -19.147 -3.590 26.497 1.00 97.69 100 LEU A N 1
ATOM 831 C CA . LEU A 1 100 ? -18.565 -2.559 25.643 1.00 97.69 100 LEU A CA 1
ATOM 832 C C . LEU A 1 100 ? -17.080 -2.315 25.947 1.00 97.69 100 LEU A C 1
ATOM 834 O O . LEU A 1 100 ? -16.288 -2.017 25.050 1.00 97.69 100 LEU A O 1
ATOM 838 N N . ARG A 1 101 ? -16.675 -2.468 27.210 1.00 97.31 101 ARG A N 1
ATOM 839 C CA . ARG A 1 101 ? -15.274 -2.410 27.634 1.00 97.31 101 ARG A CA 1
ATOM 840 C C . ARG A 1 101 ? -14.473 -3.574 27.056 1.00 97.31 101 ARG A C 1
ATOM 842 O O . ARG A 1 101 ? -13.345 -3.354 26.609 1.00 97.31 101 ARG A O 1
ATOM 849 N N . PHE A 1 102 ? -15.041 -4.779 27.048 1.00 97.62 102 PHE A N 1
ATOM 850 C CA . PHE A 1 102 ? -14.440 -5.935 26.388 1.00 97.62 102 PHE A CA 1
ATOM 851 C C . PHE A 1 102 ? -14.271 -5.680 24.886 1.00 97.62 102 PHE A C 1
ATOM 853 O O . PHE A 1 102 ? -13.146 -5.756 24.392 1.00 97.62 102 PHE A O 1
ATOM 860 N N . ASP A 1 103 ? -15.336 -5.268 24.195 1.00 97.38 103 ASP A N 1
ATOM 861 C CA . ASP A 1 103 ? -15.316 -5.000 22.751 1.00 97.38 103 ASP A CA 1
ATOM 862 C C . ASP A 1 103 ? -14.321 -3.896 22.379 1.00 97.38 103 ASP A C 1
ATOM 864 O O . ASP A 1 103 ? -13.583 -4.010 21.402 1.00 97.38 103 ASP A O 1
ATOM 868 N N . THR A 1 104 ? -14.250 -2.834 23.185 1.00 97.50 104 THR A N 1
ATOM 869 C CA . THR A 1 104 ? -13.283 -1.746 22.984 1.00 97.50 104 THR A CA 1
ATOM 870 C C . THR A 1 104 ? -11.852 -2.251 23.145 1.00 97.50 104 THR A C 1
ATOM 872 O O . THR A 1 104 ? -10.988 -1.918 22.336 1.00 97.50 104 THR A O 1
ATOM 875 N N . LYS A 1 105 ? -11.579 -3.070 24.170 1.00 96.88 105 LYS A N 1
ATOM 876 C CA . LYS A 1 105 ? -10.247 -3.648 24.387 1.00 96.88 105 LYS A CA 1
ATOM 877 C C . LYS A 1 105 ? -9.860 -4.596 23.251 1.00 96.88 105 LYS A C 1
ATOM 879 O O . LYS A 1 105 ? -8.720 -4.537 22.798 1.00 96.88 105 LYS A O 1
ATOM 884 N N . ALA A 1 106 ? -10.794 -5.423 22.787 1.00 96.31 106 ALA A N 1
ATOM 885 C CA . ALA A 1 106 ? -10.590 -6.309 21.648 1.00 96.31 106 ALA A CA 1
ATOM 88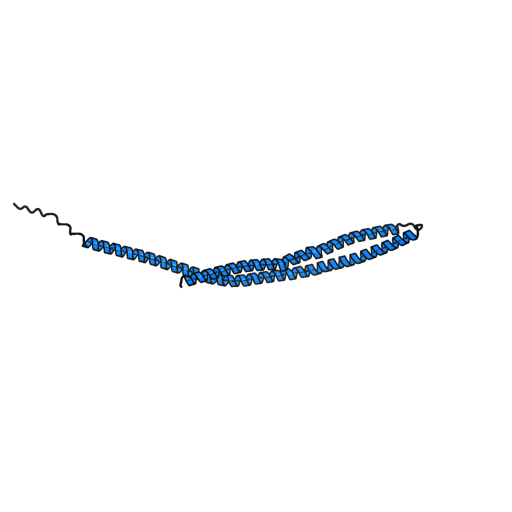6 C C . ALA A 1 106 ? -10.278 -5.505 20.377 1.00 96.31 106 ALA A C 1
ATOM 888 O O . ALA A 1 106 ? -9.243 -5.729 19.761 1.00 96.31 106 ALA A O 1
ATOM 889 N N . ALA A 1 107 ? -11.085 -4.490 20.056 1.00 96.00 107 ALA A N 1
ATOM 890 C CA . ALA A 1 107 ? -10.864 -3.638 18.888 1.00 96.00 107 ALA A CA 1
ATOM 891 C C . ALA A 1 107 ? -9.525 -2.880 18.942 1.00 96.00 107 ALA A C 1
ATOM 893 O O . ALA A 1 107 ? -8.860 -2.716 17.923 1.00 96.00 107 ALA A O 1
ATOM 894 N N . LEU A 1 108 ? -9.096 -2.419 20.122 1.00 95.12 108 LEU A N 1
ATOM 895 C CA . LEU A 1 108 ? -7.781 -1.790 20.283 1.00 95.12 108 LEU A CA 1
ATOM 896 C C . LEU A 1 108 ? -6.634 -2.788 20.083 1.00 95.12 108 LEU A C 1
ATOM 898 O O . LEU A 1 108 ? -5.633 -2.433 19.466 1.00 95.12 108 LEU A O 1
ATOM 902 N N . ALA A 1 109 ? -6.781 -4.019 20.577 1.00 93.44 109 ALA A N 1
ATOM 903 C CA . ALA A 1 109 ? -5.797 -5.076 20.366 1.00 93.44 109 ALA A CA 1
ATOM 904 C C . ALA A 1 109 ? -5.711 -5.488 18.886 1.00 93.44 109 ALA A C 1
ATOM 906 O O . ALA A 1 109 ? -4.610 -5.660 18.369 1.00 93.44 109 ALA A O 1
ATOM 907 N N . GLU A 1 110 ? -6.851 -5.579 18.193 1.00 92.25 110 GLU A N 1
ATOM 908 C CA . GLU A 1 110 ? -6.924 -5.814 16.745 1.00 92.25 110 GLU A CA 1
ATOM 909 C C . GLU A 1 110 ? -6.179 -4.719 15.972 1.00 92.25 110 GLU A C 1
ATOM 911 O O . GLU A 1 110 ? -5.321 -5.031 15.150 1.00 92.25 110 GLU A O 1
ATOM 916 N N . VAL A 1 111 ? -6.435 -3.442 16.288 1.00 93.81 111 VAL A N 1
ATOM 917 C CA . VAL A 1 111 ? -5.755 -2.299 15.655 1.00 93.81 111 VAL A CA 1
ATOM 918 C C . VAL A 1 111 ? -4.245 -2.330 15.897 1.00 93.81 111 VAL A C 1
ATOM 920 O O . VAL A 1 111 ? -3.477 -2.053 14.975 1.00 93.81 111 VAL A O 1
ATOM 923 N N . ASP A 1 112 ? -3.801 -2.645 17.114 1.00 90.50 112 ASP A N 1
ATOM 924 C CA . ASP A 1 112 ? -2.374 -2.685 17.443 1.00 90.50 112 ASP A CA 1
ATOM 925 C C . ASP A 1 112 ? -1.663 -3.838 16.717 1.00 90.50 112 ASP A C 1
ATOM 927 O O . ASP A 1 112 ? -0.644 -3.620 16.058 1.00 90.50 112 ASP A O 1
ATOM 931 N N . ALA A 1 113 ? -2.255 -5.037 16.734 1.00 87.50 113 ALA A N 1
ATOM 932 C CA . ALA A 1 113 ? -1.741 -6.199 16.012 1.00 87.50 113 ALA A CA 1
ATOM 933 C C . ALA A 1 113 ? -1.686 -5.949 14.498 1.00 87.50 113 ALA A C 1
ATOM 935 O O . ALA A 1 113 ? -0.655 -6.182 13.858 1.00 87.50 113 ALA A O 1
ATOM 936 N N . GLN A 1 114 ? -2.770 -5.413 13.930 1.00 86.06 114 GLN A N 1
ATOM 937 C CA . GLN A 1 114 ? -2.830 -5.067 12.517 1.00 86.06 114 GLN A CA 1
ATOM 938 C C . GLN A 1 114 ? -1.799 -4.004 12.169 1.00 86.06 114 GLN A C 1
ATOM 940 O O . GLN A 1 114 ? -1.103 -4.198 11.189 1.00 86.06 114 GLN A O 1
ATOM 945 N N . ARG A 1 115 ? -1.610 -2.936 12.959 1.00 84.75 115 ARG A N 1
ATOM 946 C CA . ARG A 1 115 ? -0.626 -1.879 12.649 1.00 84.75 115 ARG A CA 1
ATOM 947 C C . ARG A 1 115 ? 0.769 -2.448 12.388 1.00 84.75 115 ARG A C 1
ATOM 949 O O . ARG A 1 115 ? 1.428 -2.025 11.440 1.00 84.75 115 ARG A O 1
ATOM 956 N N . HIS A 1 116 ? 1.219 -3.380 13.226 1.00 79.69 116 HIS A N 1
ATOM 957 C CA . HIS A 1 116 ? 2.537 -3.996 13.080 1.00 79.69 116 HIS A CA 1
ATOM 958 C C . HIS A 1 116 ? 2.626 -4.887 11.838 1.00 79.69 116 HIS A C 1
ATOM 960 O O . HIS A 1 116 ? 3.608 -4.817 11.101 1.00 79.69 116 HIS A O 1
ATOM 966 N N . PHE A 1 117 ? 1.583 -5.671 11.579 1.00 76.81 117 PHE A N 1
ATOM 967 C CA . PHE A 1 117 ? 1.520 -6.577 10.437 1.00 76.81 117 PHE A CA 1
ATOM 968 C C . PHE A 1 117 ? 1.363 -5.831 9.099 1.00 76.81 117 PHE A C 1
ATOM 970 O O . PHE A 1 117 ? 2.195 -5.973 8.208 1.00 76.81 117 PHE A O 1
ATOM 977 N N . VAL A 1 118 ? 0.368 -4.946 9.009 1.00 76.38 118 VAL A N 1
ATOM 978 C CA . VAL A 1 118 ? 0.040 -4.058 7.878 1.00 76.38 118 VAL A CA 1
ATOM 979 C C . VAL A 1 118 ? 1.246 -3.243 7.426 1.00 76.38 118 VAL A C 1
ATOM 981 O O . VAL A 1 118 ? 1.507 -3.134 6.230 1.00 76.38 118 VAL A O 1
ATOM 984 N N . ALA A 1 119 ? 2.000 -2.671 8.370 1.00 74.81 119 ALA A N 1
ATOM 985 C CA . ALA A 1 119 ? 3.152 -1.845 8.031 1.00 74.81 119 ALA A CA 1
ATOM 986 C C . ALA A 1 119 ? 4.249 -2.654 7.331 1.00 74.81 119 ALA A C 1
ATOM 988 O O . ALA A 1 119 ? 4.810 -2.188 6.342 1.00 74.81 119 ALA A O 1
ATOM 989 N N . ILE A 1 120 ? 4.547 -3.855 7.829 1.00 84.38 120 ILE A N 1
ATOM 990 C CA . ILE A 1 120 ? 5.623 -4.689 7.290 1.00 84.38 120 ILE A CA 1
ATOM 991 C C . ILE A 1 120 ? 5.172 -5.373 6.001 1.00 84.38 120 ILE A C 1
ATOM 993 O O . ILE A 1 120 ? 5.889 -5.319 5.005 1.00 84.38 120 ILE A O 1
ATOM 997 N N . GLU A 1 121 ? 3.986 -5.977 5.991 1.00 86.06 121 GLU A N 1
ATOM 998 C CA . GLU A 1 121 ? 3.485 -6.733 4.846 1.00 86.06 121 GLU A CA 1
ATOM 999 C C . GLU A 1 121 ? 3.254 -5.829 3.631 1.00 86.06 121 GLU A C 1
ATOM 1001 O O . GLU A 1 121 ? 3.755 -6.123 2.545 1.00 86.06 121 GLU A O 1
ATOM 1006 N N . TYR A 1 122 ? 2.571 -4.689 3.792 1.00 87.25 122 TYR A N 1
ATOM 1007 C CA . TYR A 1 122 ? 2.304 -3.802 2.656 1.00 87.25 122 TYR A CA 1
ATOM 1008 C C . TYR A 1 122 ? 3.558 -3.073 2.182 1.00 87.25 122 TYR A C 1
ATOM 1010 O O . TYR A 1 122 ? 3.706 -2.849 0.980 1.00 87.25 122 TYR A O 1
ATOM 1018 N N . ALA A 1 123 ? 4.488 -2.739 3.084 1.00 84.19 123 ALA A N 1
ATOM 1019 C CA . ALA A 1 123 ? 5.786 -2.208 2.676 1.00 84.19 123 ALA A CA 1
ATOM 1020 C C . ALA A 1 123 ? 6.598 -3.257 1.903 1.00 84.19 123 ALA A C 1
ATOM 1022 O O . ALA A 1 123 ? 7.170 -2.934 0.864 1.00 84.19 123 ALA A O 1
ATOM 1023 N N . ALA A 1 124 ? 6.611 -4.514 2.354 1.00 89.88 124 ALA A N 1
ATOM 1024 C CA . ALA A 1 124 ? 7.292 -5.603 1.660 1.00 89.88 124 ALA A CA 1
ATOM 1025 C C . ALA A 1 124 ? 6.665 -5.889 0.286 1.00 89.88 124 ALA A C 1
ATOM 1027 O O . ALA A 1 124 ? 7.386 -6.013 -0.704 1.00 89.88 124 ALA A O 1
ATOM 1028 N N . ALA A 1 125 ? 5.333 -5.924 0.195 1.00 89.50 125 ALA A N 1
ATOM 1029 C CA . ALA A 1 125 ? 4.616 -6.101 -1.066 1.00 89.50 125 ALA A CA 1
ATOM 1030 C C . ALA A 1 125 ? 4.890 -4.948 -2.044 1.00 89.50 125 ALA A C 1
ATOM 1032 O O . ALA A 1 125 ? 5.124 -5.179 -3.232 1.00 89.50 125 ALA A O 1
ATOM 1033 N N . LEU A 1 126 ? 4.920 -3.709 -1.544 1.00 90.12 126 LEU A N 1
ATOM 1034 C CA . LEU A 1 126 ? 5.284 -2.536 -2.332 1.00 90.12 126 LEU A CA 1
ATOM 1035 C C . LEU A 1 126 ? 6.722 -2.634 -2.852 1.00 90.12 126 LEU A C 1
ATOM 1037 O O . LEU A 1 126 ? 6.955 -2.432 -4.042 1.00 90.12 126 LEU A O 1
ATOM 1041 N N . LEU A 1 127 ? 7.677 -2.961 -1.978 1.00 92.12 127 LEU A N 1
ATOM 1042 C CA . LEU A 1 127 ? 9.078 -3.138 -2.356 1.00 92.12 127 LEU A CA 1
ATOM 1043 C C . LEU A 1 127 ? 9.226 -4.228 -3.417 1.00 92.12 127 LEU A C 1
ATOM 1045 O O . LEU A 1 127 ? 9.893 -4.001 -4.419 1.00 92.12 127 LEU A O 1
ATOM 1049 N N . SER A 1 128 ? 8.543 -5.362 -3.253 1.00 92.12 128 SER A N 1
ATOM 1050 C CA . SER A 1 128 ? 8.533 -6.442 -4.241 1.00 92.12 128 SER A CA 1
ATOM 1051 C C . SER A 1 128 ? 8.002 -5.974 -5.603 1.00 92.12 128 SER A C 1
ATOM 1053 O O . SER A 1 128 ? 8.657 -6.190 -6.623 1.00 92.12 128 SER A O 1
ATOM 1055 N N . ALA A 1 129 ? 6.870 -5.261 -5.634 1.00 92.88 129 ALA A N 1
ATOM 1056 C CA . ALA A 1 129 ? 6.305 -4.722 -6.873 1.00 92.88 129 ALA A CA 1
ATOM 1057 C C . ALA A 1 129 ? 7.261 -3.733 -7.566 1.00 92.88 129 ALA A C 1
ATOM 1059 O O . ALA A 1 129 ? 7.456 -3.789 -8.783 1.00 92.88 129 ALA A O 1
ATOM 1060 N N . VAL A 1 130 ? 7.901 -2.856 -6.788 1.00 93.94 130 VAL A N 1
ATOM 1061 C CA . VAL A 1 130 ? 8.891 -1.892 -7.284 1.00 93.94 130 VAL A CA 1
ATOM 1062 C C . VAL A 1 130 ? 10.144 -2.600 -7.811 1.00 93.94 130 VAL A C 1
ATOM 1064 O O . VAL A 1 130 ? 10.635 -2.242 -8.882 1.00 93.94 130 VAL A O 1
ATOM 1067 N N . SER A 1 131 ? 10.641 -3.628 -7.120 1.00 94.44 131 SER A N 1
ATOM 1068 C CA . SER A 1 131 ? 11.779 -4.435 -7.574 1.00 94.44 131 SER A CA 1
ATOM 1069 C C . SER A 1 131 ? 11.492 -5.105 -8.915 1.00 94.44 131 SER A C 1
ATOM 1071 O O . SER A 1 131 ? 12.289 -4.967 -9.839 1.00 94.44 131 SER A O 1
ATOM 1073 N N . VAL A 1 132 ? 10.324 -5.741 -9.061 1.00 93.75 132 VAL A N 1
ATOM 1074 C CA . VAL A 1 132 ? 9.905 -6.376 -10.322 1.00 93.75 132 VAL A CA 1
ATOM 1075 C C . VAL A 1 132 ? 9.779 -5.349 -11.451 1.00 93.75 132 VAL A C 1
ATOM 1077 O O . VAL A 1 132 ? 10.154 -5.633 -12.589 1.00 93.75 132 VAL A O 1
ATOM 1080 N N . TYR A 1 133 ? 9.268 -4.149 -11.159 1.00 95.38 133 TYR A N 1
ATOM 1081 C CA . TYR A 1 133 ? 9.218 -3.056 -12.132 1.00 95.38 133 TYR A CA 1
ATOM 1082 C C . TYR A 1 133 ? 10.619 -2.662 -12.615 1.00 95.38 133 TYR A C 1
ATOM 1084 O O . TYR A 1 133 ? 10.842 -2.568 -13.824 1.00 95.38 133 TYR A O 1
ATOM 1092 N N . PHE A 1 134 ? 11.561 -2.450 -11.692 1.00 95.38 134 PHE A N 1
ATOM 1093 C CA . PHE A 1 134 ? 12.923 -2.059 -12.050 1.00 95.38 134 PHE A CA 1
ATOM 1094 C C . PHE A 1 134 ? 13.662 -3.157 -12.808 1.00 95.38 134 PHE A C 1
ATOM 1096 O O . PHE A 1 134 ? 14.328 -2.852 -13.792 1.00 95.38 134 PHE A O 1
ATOM 1103 N N . GLU A 1 135 ? 13.514 -4.413 -12.396 1.00 95.81 135 GLU A N 1
ATOM 1104 C CA . GLU A 1 135 ? 14.118 -5.565 -13.063 1.00 95.81 135 GLU A CA 1
ATOM 1105 C C . GLU A 1 135 ? 13.633 -5.678 -14.514 1.00 95.81 135 GLU A C 1
ATOM 1107 O O . GLU A 1 135 ? 14.431 -5.583 -15.449 1.00 95.81 135 GLU A O 1
ATOM 1112 N N . LYS A 1 136 ? 12.312 -5.751 -14.723 1.00 95.19 136 LYS A N 1
ATOM 1113 C CA . LYS A 1 136 ? 11.721 -5.860 -16.068 1.00 95.19 136 LYS A CA 1
ATOM 1114 C C . LYS A 1 136 ? 12.000 -4.631 -16.930 1.00 95.19 136 LYS A C 1
ATOM 1116 O O . LYS A 1 136 ? 12.263 -4.751 -18.127 1.00 95.19 136 LYS A O 1
ATOM 1121 N N . GLY A 1 137 ? 11.939 -3.440 -16.334 1.00 94.75 137 GLY A N 1
ATOM 1122 C CA . GLY A 1 137 ? 12.232 -2.190 -17.026 1.00 94.75 137 GLY A CA 1
ATOM 1123 C C . GLY A 1 137 ? 13.690 -2.117 -17.475 1.00 94.75 137 GLY A C 1
ATOM 1124 O O . GLY A 1 137 ? 13.969 -1.733 -18.610 1.00 94.75 137 GLY A O 1
ATOM 1125 N N . TRP A 1 138 ? 14.623 -2.531 -16.617 1.00 93.94 138 TRP A N 1
ATOM 1126 C CA . TRP A 1 138 ? 16.045 -2.580 -16.937 1.00 93.94 138 TRP A CA 1
ATOM 1127 C C . TRP A 1 138 ? 16.350 -3.559 -18.071 1.00 93.94 138 TRP A C 1
ATOM 1129 O O . TRP A 1 138 ? 17.056 -3.198 -19.017 1.00 93.94 138 TRP A O 1
ATOM 1139 N N . GLU A 1 139 ? 15.804 -4.773 -18.005 1.00 94.50 139 GLU A N 1
ATOM 1140 C CA . GLU A 1 139 ? 15.978 -5.780 -19.052 1.00 94.50 139 GLU A CA 1
ATOM 1141 C C . GLU A 1 139 ? 15.513 -5.272 -20.416 1.00 94.50 139 GLU A C 1
ATOM 1143 O O . GLU A 1 139 ? 16.220 -5.444 -21.415 1.00 94.50 139 GLU A O 1
ATOM 1148 N N . GLU A 1 140 ? 14.362 -4.601 -20.469 1.00 93.81 140 GLU A N 1
ATOM 1149 C CA . GLU A 1 140 ? 13.848 -4.059 -21.723 1.00 93.81 140 GLU A CA 1
ATOM 1150 C C . GLU A 1 140 ? 14.682 -2.871 -22.217 1.00 93.81 140 GLU A C 1
ATOM 1152 O O . GLU A 1 140 ? 15.089 -2.828 -23.381 1.00 93.81 140 GLU A O 1
ATOM 1157 N N . MET A 1 141 ? 15.041 -1.943 -21.327 1.00 91.50 141 MET A N 1
ATOM 1158 C CA . MET A 1 141 ? 15.878 -0.795 -21.683 1.00 91.50 141 MET A CA 1
ATOM 1159 C C . MET A 1 141 ? 17.269 -1.208 -22.169 1.00 91.50 141 MET A C 1
ATOM 1161 O O . MET A 1 141 ? 17.841 -0.544 -23.037 1.00 91.50 141 MET A O 1
ATOM 1165 N N . LYS A 1 142 ? 17.808 -2.329 -21.680 1.00 93.31 142 LYS A N 1
ATOM 1166 C CA . LYS A 1 142 ? 19.061 -2.904 -22.180 1.00 93.31 142 LYS A CA 1
ATOM 1167 C C . LYS A 1 142 ? 18.943 -3.322 -23.651 1.00 93.31 142 LYS A C 1
ATOM 1169 O O . LYS A 1 142 ? 19.859 -3.041 -24.428 1.00 93.31 142 LYS A O 1
ATOM 1174 N N . LYS A 1 143 ? 17.817 -3.928 -24.054 1.00 91.50 143 LYS A N 1
ATOM 1175 C CA . LYS A 1 143 ? 17.545 -4.296 -25.458 1.00 91.50 143 LYS A CA 1
ATOM 1176 C C . LYS A 1 143 ? 17.406 -3.052 -26.333 1.00 91.50 143 LYS A C 1
ATOM 1178 O O . LYS A 1 143 ? 18.040 -2.978 -27.386 1.00 91.50 143 LYS A O 1
ATOM 1183 N N . VAL A 1 144 ? 16.641 -2.061 -25.866 1.00 91.44 144 VAL A N 1
ATOM 1184 C CA . VAL A 1 144 ? 16.432 -0.791 -26.581 1.00 91.44 144 VAL A CA 1
ATOM 1185 C C . VAL A 1 144 ? 17.757 -0.056 -26.791 1.00 91.44 144 VAL A C 1
ATOM 1187 O O . VAL A 1 144 ? 18.076 0.370 -27.901 1.00 91.44 144 VAL A O 1
ATOM 1190 N N . LYS A 1 145 ? 18.588 0.032 -25.745 1.00 90.88 145 LYS A N 1
ATOM 1191 C CA . LYS A 1 145 ? 19.912 0.664 -25.813 1.00 90.88 145 LYS A CA 1
ATOM 1192 C C . LYS A 1 145 ? 20.806 0.004 -26.861 1.00 90.88 145 LYS A C 1
ATOM 1194 O O . LYS A 1 145 ? 21.444 0.713 -27.636 1.00 90.88 145 LYS A O 1
AT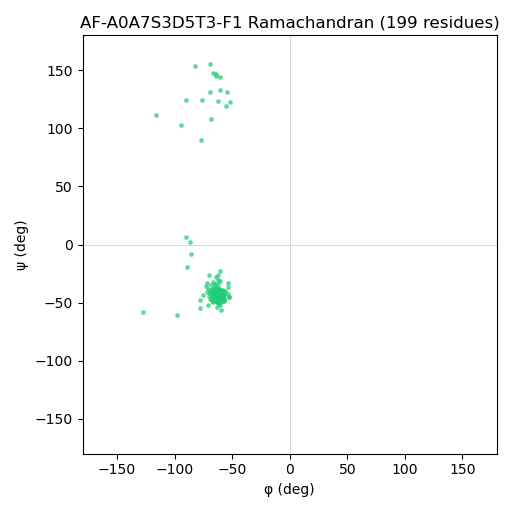OM 1199 N N . GLY A 1 146 ? 20.854 -1.330 -26.895 1.00 90.44 146 GLY A N 1
ATOM 1200 C CA . GLY A 1 146 ? 21.663 -2.067 -27.870 1.00 90.44 146 GLY A CA 1
ATOM 1201 C C . GLY A 1 146 ? 21.296 -1.708 -29.311 1.00 90.44 146 GLY A C 1
ATOM 1202 O O . GLY A 1 146 ? 22.163 -1.332 -30.098 1.00 90.44 146 GLY A O 1
ATOM 1203 N N . LYS A 1 147 ? 19.999 -1.725 -29.626 1.00 88.62 147 LYS A N 1
ATOM 1204 C CA . LYS A 1 147 ? 19.483 -1.380 -30.959 1.00 88.62 147 LYS A CA 1
ATOM 1205 C C . LYS A 1 147 ? 19.707 0.090 -31.306 1.00 88.62 147 LYS A C 1
ATOM 1207 O O . LYS A 1 147 ? 20.128 0.396 -32.416 1.00 88.62 147 LYS A O 1
ATOM 1212 N N . ALA A 1 148 ? 19.490 1.00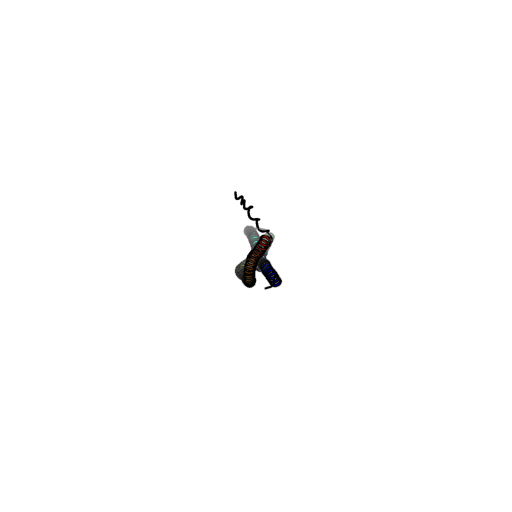5 -30.358 1.00 89.62 148 ALA A N 1
ATOM 1213 C CA . ALA A 1 148 ? 19.740 2.432 -30.564 1.00 89.62 148 ALA A CA 1
ATOM 1214 C C . ALA A 1 148 ? 21.208 2.719 -30.934 1.00 89.62 148 ALA A C 1
ATOM 1216 O O . ALA A 1 148 ? 21.475 3.537 -31.814 1.00 89.62 148 ALA A O 1
ATOM 1217 N N . VAL A 1 149 ? 22.165 2.013 -30.318 1.00 92.56 149 VAL A N 1
ATOM 1218 C CA . VAL A 1 149 ? 23.590 2.116 -30.675 1.00 92.56 149 VAL A CA 1
ATOM 1219 C C . VAL A 1 149 ? 23.844 1.623 -32.102 1.00 92.56 149 VAL A C 1
ATOM 1221 O O . VAL A 1 149 ? 24.575 2.283 -32.842 1.00 92.56 149 VAL A O 1
ATOM 1224 N N . THR A 1 150 ? 23.240 0.504 -32.514 1.00 90.81 150 THR A N 1
ATOM 1225 C CA . THR A 1 150 ? 23.342 0.005 -33.898 1.00 90.81 150 THR A CA 1
ATOM 1226 C C . THR A 1 150 ? 22.800 1.025 -34.895 1.00 90.81 150 THR A C 1
ATOM 1228 O O . THR A 1 150 ? 23.498 1.393 -35.838 1.00 90.81 150 THR A O 1
ATOM 1231 N N . MET A 1 151 ? 21.615 1.580 -34.633 1.00 88.62 151 MET A N 1
ATOM 1232 C CA . MET A 1 151 ? 21.014 2.600 -35.494 1.00 88.62 151 MET A CA 1
ATOM 1233 C C . MET A 1 151 ? 21.878 3.864 -35.594 1.00 88.62 151 MET A C 1
ATOM 1235 O O . MET A 1 151 ? 22.017 4.438 -36.672 1.00 88.62 151 MET A O 1
ATOM 1239 N N . GLN A 1 152 ? 22.499 4.294 -34.490 1.00 91.12 152 GLN A N 1
ATOM 1240 C CA . GLN A 1 152 ? 23.430 5.426 -34.506 1.00 91.12 152 GLN A CA 1
ATOM 1241 C C . GLN A 1 152 ? 24.675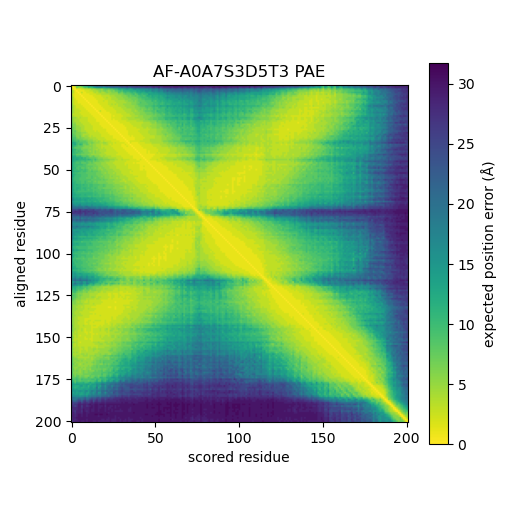 5.155 -35.352 1.00 91.12 152 GLN A C 1
ATOM 1243 O O . GLN A 1 152 ? 25.154 6.073 -36.015 1.00 91.12 152 GLN A O 1
ATOM 1248 N N . LYS A 1 153 ? 25.222 3.933 -35.318 1.00 92.75 153 LYS A N 1
ATOM 1249 C CA . LYS A 1 153 ? 26.360 3.555 -36.170 1.00 92.75 153 LYS A CA 1
ATOM 1250 C C . LYS A 1 153 ? 25.964 3.615 -37.640 1.00 92.75 153 LYS A C 1
ATOM 1252 O O . LYS A 1 153 ? 26.640 4.289 -38.407 1.00 92.75 153 LYS A O 1
ATOM 1257 N N . TRP A 1 154 ? 24.834 3.009 -37.993 1.00 89.38 154 TRP A N 1
ATOM 1258 C CA . TRP A 1 154 ? 24.312 3.035 -39.357 1.00 89.38 154 TRP A CA 1
ATOM 1259 C C . TRP A 1 154 ? 24.083 4.466 -39.862 1.00 89.38 154 TRP A C 1
ATOM 1261 O O . TRP A 1 154 ? 24.543 4.825 -40.940 1.00 89.38 154 TRP A O 1
ATOM 1271 N N . ALA A 1 155 ? 23.477 5.335 -39.046 1.00 90.62 155 ALA A N 1
ATOM 1272 C CA . ALA A 1 155 ? 23.260 6.734 -39.413 1.00 90.62 155 ALA A CA 1
ATOM 1273 C C . ALA A 1 155 ? 24.571 7.495 -39.694 1.00 90.62 155 ALA A C 1
ATOM 1275 O O . ALA A 1 155 ? 24.587 8.404 -40.527 1.00 90.62 155 ALA A O 1
ATOM 1276 N N . ARG A 1 156 ? 25.676 7.138 -39.019 1.00 92.62 156 ARG A N 1
ATOM 1277 C CA . ARG A 1 156 ? 27.007 7.681 -39.341 1.00 92.62 156 ARG A CA 1
ATOM 1278 C C . ARG A 1 156 ? 27.504 7.153 -40.681 1.00 92.62 156 ARG A C 1
ATOM 1280 O O . ARG A 1 156 ? 27.905 7.964 -41.505 1.00 92.62 156 ARG A O 1
ATOM 1287 N N . THR A 1 157 ? 27.398 5.848 -40.922 1.00 91.75 157 THR A N 1
ATOM 1288 C CA . THR A 1 157 ? 27.785 5.235 -42.200 1.00 91.75 157 THR A CA 1
ATOM 1289 C C . THR A 1 157 ? 27.031 5.860 -43.373 1.00 91.75 157 THR A C 1
ATOM 1291 O O . THR A 1 157 ? 27.658 6.310 -44.324 1.00 91.75 157 THR A O 1
ATOM 1294 N N . CYS A 1 158 ? 25.709 6.030 -43.278 1.00 89.62 158 CYS A N 1
ATOM 1295 C CA . CYS A 1 158 ? 24.940 6.695 -44.334 1.00 89.62 158 CYS A CA 1
ATOM 1296 C C . CYS A 1 158 ? 25.363 8.152 -44.552 1.00 89.62 158 CYS A C 1
ATOM 1298 O O . CYS A 1 158 ? 25.343 8.644 -45.678 1.00 89.62 158 CYS A O 1
ATOM 1300 N N . ARG A 1 159 ? 25.758 8.865 -43.489 1.00 93.06 159 ARG A N 1
ATOM 1301 C CA . ARG A 1 159 ? 26.274 10.236 -43.605 1.00 93.06 159 ARG A CA 1
ATOM 1302 C C . ARG A 1 159 ? 27.618 10.271 -44.334 1.00 93.06 159 ARG A C 1
ATOM 1304 O O . ARG A 1 159 ? 27.837 11.161 -45.153 1.00 93.06 159 ARG A O 1
ATOM 1311 N N . GLU A 1 160 ? 28.501 9.324 -44.040 1.00 94.06 160 GLU A N 1
ATOM 1312 C CA . GLU A 1 160 ? 29.788 9.166 -44.723 1.00 94.06 160 GLU A CA 1
ATOM 1313 C C . GLU A 1 160 ? 29.578 8.825 -46.203 1.00 94.06 160 GLU A C 1
ATOM 1315 O O . GLU A 1 160 ? 30.109 9.515 -47.073 1.00 94.06 160 GLU A O 1
ATOM 1320 N N . GLU A 1 161 ? 28.722 7.848 -46.506 1.00 92.75 161 GLU A N 1
ATOM 1321 C CA . GLU A 1 161 ? 28.352 7.476 -47.875 1.00 92.75 161 GLU A CA 1
ATOM 1322 C C . GLU A 1 161 ? 27.770 8.668 -48.644 1.00 92.75 161 GLU A C 1
ATOM 1324 O O . GLU A 1 161 ? 28.226 8.972 -49.748 1.00 92.75 161 GLU A O 1
ATOM 1329 N N . LEU A 1 162 ? 26.840 9.417 -48.045 1.00 92.88 162 LEU A N 1
ATOM 1330 C CA . LEU A 1 162 ? 26.258 10.609 -48.662 1.00 92.88 162 LEU A CA 1
ATOM 1331 C C . LEU A 1 162 ? 27.317 11.680 -48.971 1.00 92.88 162 LEU A C 1
ATOM 1333 O O . LEU A 1 162 ? 27.290 12.276 -50.050 1.00 92.88 162 LEU A O 1
ATOM 1337 N N . SER A 1 163 ? 28.269 11.898 -48.059 1.00 93.88 163 SER A N 1
ATOM 1338 C CA . SER A 1 163 ? 29.395 12.818 -48.263 1.00 93.88 163 SER A CA 1
ATOM 1339 C C . SER A 1 163 ? 30.284 12.368 -49.427 1.00 93.88 163 SER A C 1
ATOM 1341 O O . SER A 1 163 ? 30.576 13.150 -50.334 1.00 93.88 163 SER A O 1
ATOM 1343 N N . THR A 1 164 ? 30.649 11.083 -49.474 1.00 94.19 164 THR A N 1
ATOM 1344 C CA . THR A 1 164 ? 31.462 10.541 -50.576 1.00 94.19 164 THR A CA 1
ATOM 1345 C C . THR A 1 164 ? 30.746 10.626 -51.924 1.00 94.19 164 THR A C 1
ATOM 1347 O O . THR A 1 164 ? 31.370 10.962 -52.931 1.00 94.19 164 THR A O 1
ATOM 1350 N N . LEU A 1 165 ? 29.431 10.389 -51.957 1.00 94.12 165 LEU A N 1
ATOM 1351 C CA . LEU A 1 165 ? 28.612 10.548 -53.157 1.00 94.12 165 LEU A CA 1
ATOM 1352 C C . LEU A 1 165 ? 28.556 12.006 -53.620 1.00 94.12 165 LEU A C 1
ATOM 1354 O O . LEU A 1 165 ? 28.597 12.255 -54.824 1.00 94.12 165 LEU A O 1
ATOM 1358 N N . ALA A 1 166 ? 28.479 12.969 -52.698 1.00 92.88 166 ALA A N 1
ATOM 1359 C CA . ALA A 1 166 ? 28.519 14.390 -53.033 1.00 92.88 166 ALA A CA 1
ATOM 1360 C C . ALA A 1 166 ? 29.871 14.789 -53.651 1.00 92.88 166 ALA A C 1
ATOM 1362 O O . ALA A 1 166 ? 29.890 15.445 -54.691 1.00 92.88 166 ALA A O 1
ATOM 1363 N N . LEU A 1 167 ? 30.986 14.324 -53.075 1.00 94.56 167 LEU A N 1
ATOM 1364 C CA . LEU A 1 167 ? 32.329 14.564 -53.617 1.00 94.56 167 LEU A CA 1
ATOM 1365 C C . LEU A 1 167 ? 32.507 13.950 -55.011 1.00 94.56 167 LEU A C 1
ATOM 1367 O O . LEU A 1 167 ? 32.963 14.628 -55.927 1.00 94.56 167 LEU A O 1
ATOM 1371 N N . ARG A 1 168 ? 32.092 12.691 -55.201 1.00 92.75 168 ARG A N 1
ATOM 1372 C CA . ARG A 1 168 ? 32.141 12.025 -56.515 1.00 92.75 168 ARG A CA 1
ATOM 1373 C C . ARG A 1 168 ? 31.295 12.751 -57.556 1.00 92.75 168 ARG A C 1
ATOM 1375 O O . ARG A 1 168 ? 31.715 12.877 -58.699 1.00 92.75 168 ARG A O 1
ATOM 1382 N N . ARG A 1 169 ? 30.114 13.240 -57.169 1.00 92.81 169 ARG A N 1
ATOM 1383 C CA . ARG A 1 169 ? 29.230 14.005 -58.058 1.00 92.81 169 ARG A CA 1
ATOM 1384 C C . ARG A 1 169 ? 29.885 15.300 -58.529 1.00 92.81 169 ARG A C 1
ATOM 1386 O O . ARG A 1 169 ? 29.797 15.619 -59.711 1.00 92.81 169 ARG A O 1
ATOM 1393 N N . GLU A 1 170 ? 30.538 16.022 -57.623 1.00 93.25 170 GLU A N 1
ATOM 1394 C CA . GLU A 1 170 ? 31.255 17.254 -57.958 1.00 93.25 170 GLU A CA 1
ATOM 1395 C C . GLU A 1 170 ? 32.466 16.982 -58.859 1.00 93.25 170 GLU A C 1
ATOM 1397 O O . GLU A 1 170 ? 32.693 17.703 -59.828 1.00 93.25 170 GLU A O 1
ATOM 1402 N N . GLU A 1 171 ? 33.202 15.902 -58.600 1.00 92.88 171 GLU A N 1
ATOM 1403 C CA . GLU A 1 171 ? 34.330 15.485 -59.437 1.00 92.88 171 GLU A CA 1
ATOM 1404 C C . GLU A 1 171 ? 33.885 15.129 -60.864 1.00 92.88 171 GLU A C 1
ATOM 1406 O O . GLU A 1 171 ? 34.417 15.664 -61.836 1.00 92.88 171 GLU A O 1
ATOM 1411 N N . VAL A 1 172 ? 32.839 14.308 -61.007 1.00 93.19 172 VAL A N 1
ATOM 1412 C CA . VAL A 1 172 ? 32.260 13.968 -62.320 1.00 93.19 172 VAL A CA 1
ATOM 1413 C C . VAL A 1 172 ? 31.783 15.227 -63.051 1.00 93.19 172 VAL A C 1
ATOM 1415 O O . VAL A 1 172 ? 32.019 15.376 -64.251 1.00 93.19 172 VAL A O 1
ATOM 1418 N N . ARG A 1 173 ? 31.160 16.174 -62.337 1.00 92.38 173 ARG A N 1
ATOM 1419 C CA . ARG A 1 173 ? 30.740 17.461 -62.908 1.00 92.38 173 ARG A CA 1
ATOM 1420 C C . ARG A 1 173 ? 31.934 18.256 -63.450 1.00 92.38 173 ARG A C 1
ATOM 1422 O O . ARG A 1 173 ? 31.848 18.763 -64.569 1.00 92.38 173 ARG A O 1
ATOM 1429 N N . LYS A 1 174 ? 33.038 18.354 -62.703 1.00 93.12 174 LYS A N 1
ATOM 1430 C CA . LYS A 1 174 ? 34.261 19.046 -63.150 1.00 93.12 174 LYS A CA 1
ATOM 1431 C C . LYS A 1 174 ? 34.885 18.382 -64.373 1.00 93.12 174 LYS A C 1
ATOM 1433 O O . LYS A 1 174 ? 35.252 19.079 -65.316 1.00 93.12 174 LYS A O 1
ATOM 1438 N N . GLN A 1 175 ? 34.943 17.051 -64.402 1.00 90.75 175 GLN A N 1
ATOM 1439 C CA . GLN A 1 175 ? 35.456 16.297 -65.552 1.00 90.75 175 GLN A CA 1
ATOM 1440 C C . GLN A 1 175 ? 34.621 16.543 -66.818 1.00 90.75 175 GLN A C 1
ATOM 1442 O O . GLN A 1 175 ? 35.172 16.772 -67.898 1.00 90.75 175 GLN A O 1
ATOM 1447 N N . MET A 1 176 ? 33.291 16.581 -66.695 1.00 88.06 176 MET A N 1
ATOM 1448 C CA . MET A 1 176 ? 32.396 16.926 -67.808 1.00 88.06 176 MET A CA 1
ATOM 1449 C C . MET A 1 176 ? 32.593 18.371 -68.293 1.00 88.06 176 MET A C 1
ATOM 1451 O O . MET A 1 176 ? 32.579 18.626 -69.493 1.00 88.06 176 MET A O 1
ATOM 1455 N N . GLN A 1 177 ? 32.815 19.324 -67.385 1.00 87.69 177 GLN A N 1
ATOM 1456 C CA . GLN A 1 177 ? 33.084 20.719 -67.753 1.00 87.69 177 GLN A CA 1
ATOM 1457 C C . GLN A 1 177 ? 34.447 20.896 -68.435 1.00 87.69 177 GLN A C 1
ATOM 1459 O O . GLN A 1 177 ? 34.537 21.614 -69.430 1.00 87.69 177 GLN A O 1
ATOM 1464 N N . SER A 1 178 ? 35.491 20.224 -67.940 1.00 84.81 178 SER A N 1
ATOM 1465 C CA . SER A 1 178 ? 36.832 20.258 -68.539 1.00 84.81 178 SER A CA 1
ATOM 1466 C C . SER A 1 178 ? 36.836 19.641 -69.935 1.00 84.81 178 SER A C 1
ATOM 1468 O O . SER A 1 178 ? 37.311 20.263 -70.880 1.00 84.81 178 SER A O 1
ATOM 1470 N N . SER A 1 179 ? 36.238 18.456 -70.092 1.00 85.31 179 SER A N 1
ATOM 1471 C CA . SER A 1 179 ? 36.126 17.796 -71.400 1.00 85.31 179 SER A CA 1
ATOM 1472 C C . SER A 1 179 ? 35.310 18.621 -72.400 1.00 85.31 179 SER A C 1
ATOM 1474 O O . SER A 1 179 ? 35.709 18.745 -73.555 1.00 85.31 179 SER A O 1
ATOM 1476 N N . MET A 1 180 ? 34.221 19.264 -71.963 1.00 79.19 180 MET A N 1
ATOM 1477 C CA . MET A 1 180 ? 33.464 20.199 -72.802 1.00 79.19 180 MET A CA 1
ATOM 1478 C C . MET A 1 180 ? 34.310 21.413 -73.217 1.00 79.19 180 MET A C 1
ATOM 1480 O O . MET A 1 180 ? 34.284 21.809 -74.378 1.00 79.19 180 MET A O 1
ATOM 1484 N N . SER A 1 181 ? 35.090 21.986 -72.294 1.00 78.50 181 SER A N 1
ATOM 1485 C CA . SER A 1 181 ? 36.002 23.103 -72.578 1.00 78.50 181 SER A CA 1
ATOM 1486 C C . SER A 1 181 ? 37.080 22.722 -73.600 1.00 78.50 181 SER A C 1
ATOM 1488 O O . SER A 1 181 ? 37.320 23.461 -74.551 1.00 78.50 181 SER A O 1
ATOM 1490 N N . GLU A 1 182 ? 37.679 21.535 -73.471 1.00 77.19 182 GLU A N 1
ATOM 1491 C CA . GLU A 1 182 ? 38.658 21.014 -74.434 1.00 77.19 182 GLU A CA 1
ATOM 1492 C C . GLU A 1 182 ? 38.055 20.784 -75.825 1.00 77.19 182 GLU A C 1
ATOM 1494 O O . GLU A 1 182 ? 38.690 21.090 -76.837 1.00 77.19 182 GLU A O 1
ATOM 1499 N N . VAL A 1 183 ? 36.826 20.265 -75.893 1.00 76.38 183 VAL A N 1
ATOM 1500 C CA . VAL A 1 183 ? 36.096 20.099 -77.158 1.00 76.38 183 VAL A CA 1
ATOM 1501 C C . VAL A 1 183 ? 35.807 21.461 -77.795 1.00 76.38 183 VAL A C 1
ATOM 1503 O O . VAL A 1 183 ? 36.065 21.643 -78.984 1.00 76.38 183 VAL A O 1
ATOM 1506 N N . MET A 1 184 ? 35.357 22.443 -77.011 1.00 74.25 184 MET A N 1
ATOM 1507 C CA . MET A 1 184 ? 35.103 23.810 -77.483 1.00 74.25 184 MET A CA 1
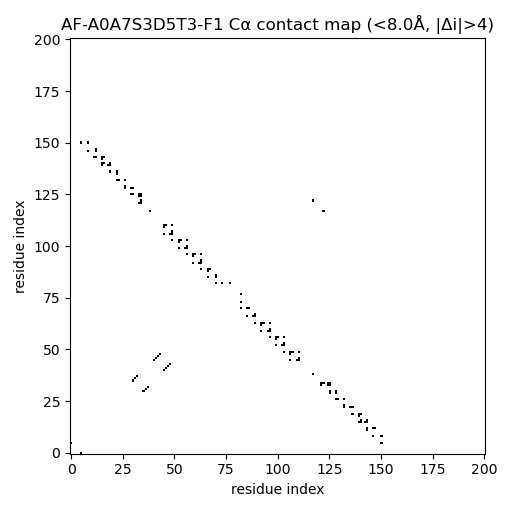ATOM 1508 C C . MET A 1 184 ? 36.387 24.519 -77.946 1.00 74.25 184 MET A C 1
ATOM 1510 O O . MET A 1 184 ? 36.376 25.223 -78.957 1.00 74.25 184 MET A O 1
ATOM 1514 N N . ALA A 1 185 ? 37.516 24.296 -77.267 1.00 75.62 185 ALA A N 1
ATOM 1515 C CA . ALA A 1 185 ? 38.814 24.841 -77.659 1.00 75.62 185 ALA A CA 1
ATOM 1516 C C . ALA A 1 185 ? 39.320 24.251 -78.986 1.00 75.62 185 ALA A C 1
ATOM 1518 O O . ALA A 1 185 ? 39.859 24.980 -79.813 1.00 75.62 185 ALA A O 1
ATOM 1519 N N . LYS A 1 186 ? 39.097 22.952 -79.234 1.00 73.94 186 LYS A N 1
ATOM 1520 C CA . LYS A 1 186 ? 39.436 22.293 -80.511 1.00 73.94 186 LYS A CA 1
ATOM 1521 C C . LYS A 1 186 ? 38.541 22.723 -81.677 1.00 73.94 186 LYS A C 1
ATOM 1523 O O . LYS A 1 186 ? 38.970 22.650 -82.823 1.00 73.94 186 LYS A O 1
ATOM 1528 N N . LEU A 1 187 ? 37.312 23.156 -81.394 1.00 66.62 187 LEU A N 1
ATOM 1529 C CA . LEU A 1 187 ? 36.361 23.677 -82.385 1.00 66.62 187 LEU A CA 1
ATOM 1530 C C . LEU A 1 187 ? 36.537 25.181 -82.664 1.00 66.62 187 LEU A C 1
ATOM 1532 O O . LEU A 1 187 ? 35.903 25.708 -83.577 1.00 66.62 187 LEU A O 1
ATOM 1536 N N . SER A 1 188 ? 37.384 25.877 -81.900 1.00 58.62 188 SER A N 1
ATOM 1537 C CA . SER A 1 188 ? 37.682 27.293 -82.126 1.00 58.62 188 SER A CA 1
ATOM 1538 C C . SER A 1 188 ? 38.641 27.448 -83.322 1.00 58.62 188 SER A C 1
ATOM 1540 O O . SER A 1 188 ? 39.708 26.831 -83.316 1.00 58.62 188 SER A O 1
ATOM 1542 N N . PRO A 1 189 ? 38.304 28.237 -84.361 1.00 64.94 189 PRO A N 1
ATOM 1543 C CA . PRO A 1 189 ? 39.174 28.409 -85.523 1.00 64.94 189 PRO A CA 1
ATOM 1544 C C . PRO A 1 189 ? 40.465 29.157 -85.141 1.00 64.94 189 PRO A C 1
ATOM 1546 O O . PRO A 1 189 ? 40.430 30.015 -84.253 1.00 64.94 189 PRO A O 1
ATOM 1549 N N . PRO A 1 190 ? 41.610 28.868 -85.793 1.00 58.81 190 PRO A N 1
ATOM 1550 C CA . PRO A 1 190 ? 42.858 29.573 -85.516 1.00 58.81 190 PRO A CA 1
ATOM 1551 C C . PRO A 1 190 ? 42.683 31.068 -85.806 1.00 58.81 190 PRO A C 1
ATOM 1553 O O . PRO A 1 190 ? 42.156 31.434 -86.858 1.00 58.81 190 PRO A O 1
ATOM 1556 N N . LEU A 1 191 ? 43.128 31.932 -84.883 1.00 61.09 191 LEU A N 1
ATOM 1557 C CA . LEU A 1 191 ? 43.226 33.365 -85.156 1.00 61.09 191 LEU A CA 1
ATOM 1558 C C . LEU A 1 191 ? 44.089 33.559 -86.408 1.00 61.09 191 LEU A C 1
ATOM 1560 O O . LEU A 1 191 ? 45.259 33.173 -86.427 1.00 61.09 191 LEU A O 1
ATOM 1564 N N . SER A 1 192 ? 43.503 34.155 -87.444 1.00 56.88 192 SER A N 1
ATOM 1565 C CA . SER A 1 192 ? 44.209 34.555 -88.657 1.00 56.88 192 SER A CA 1
ATOM 1566 C C . SER A 1 192 ? 45.406 35.442 -88.284 1.00 56.88 192 SER A C 1
ATOM 1568 O O . SER A 1 192 ? 45.223 36.392 -87.515 1.00 56.88 192 SER A O 1
ATOM 1570 N N . PRO A 1 193 ? 46.621 35.181 -88.800 1.00 58.06 193 PRO A N 1
ATOM 1571 C CA . PRO A 1 193 ? 47.755 36.061 -88.552 1.00 58.06 193 PRO A CA 1
ATOM 1572 C C . PRO A 1 193 ? 47.498 37.447 -89.173 1.00 58.06 193 PRO A C 1
ATOM 1574 O O . PRO A 1 193 ? 46.844 37.536 -90.218 1.00 58.06 193 PRO A O 1
ATOM 1577 N N . PRO A 1 194 ? 47.989 38.538 -88.553 1.00 58.59 194 PRO A N 1
ATOM 1578 C CA . PRO A 1 194 ? 47.834 39.879 -89.105 1.00 58.59 194 PRO A CA 1
ATOM 1579 C C . PRO A 1 194 ? 48.516 39.975 -90.482 1.00 58.59 194 PRO A C 1
ATOM 1581 O O . PRO A 1 194 ? 49.566 39.357 -90.688 1.00 58.59 194 PRO A O 1
ATOM 1584 N N . PRO A 1 195 ? 47.948 40.739 -91.435 1.00 52.06 195 PRO A N 1
ATOM 1585 C CA . PRO A 1 195 ? 48.498 40.842 -92.780 1.00 52.06 195 PRO A CA 1
ATOM 1586 C C . PRO A 1 195 ? 49.901 41.458 -92.742 1.00 52.06 195 PRO A C 1
ATOM 1588 O O . PRO A 1 195 ? 50.106 42.559 -92.232 1.00 52.06 195 PRO A O 1
ATOM 1591 N N . SER A 1 196 ? 50.874 40.734 -93.296 1.00 49.97 196 SER A N 1
ATOM 1592 C CA . SER A 1 196 ? 52.231 41.224 -93.517 1.00 49.97 196 SER A CA 1
ATOM 1593 C C . SER A 1 196 ? 52.210 42.301 -94.602 1.00 49.97 196 SER A C 1
ATOM 1595 O O . SER A 1 196 ? 52.019 42.002 -95.778 1.00 49.97 196 SER A O 1
ATOM 1597 N N . SER A 1 197 ? 52.407 43.562 -94.225 1.00 48.12 197 SER A N 1
ATOM 1598 C CA . SER A 1 197 ? 52.669 44.638 -95.179 1.00 48.12 197 SER A CA 1
ATOM 1599 C C . SER A 1 197 ? 54.125 44.560 -95.646 1.00 48.12 197 SER A C 1
ATOM 1601 O O . SER A 1 197 ? 55.015 45.161 -95.047 1.00 48.12 197 SER A O 1
ATOM 1603 N N . THR A 1 198 ? 54.380 43.815 -96.717 1.00 48.50 198 THR A N 1
ATOM 1604 C CA . THR A 1 198 ? 55.586 43.985 -97.535 1.00 48.50 198 THR A CA 1
ATOM 1605 C C . THR A 1 198 ? 55.251 44.907 -98.701 1.00 48.50 198 THR A C 1
ATOM 1607 O O . THR A 1 198 ? 54.639 44.467 -99.670 1.00 48.50 198 THR A O 1
ATOM 1610 N N . HIS A 1 199 ? 55.668 46.171 -98.627 1.00 49.03 199 HIS A N 1
ATOM 1611 C CA . HIS A 1 199 ? 55.911 46.970 -99.826 1.00 49.03 199 HIS A CA 1
ATOM 1612 C C . HIS A 1 199 ? 57.393 47.326 -99.883 1.00 49.03 199 HIS A C 1
ATOM 1614 O O . HIS A 1 199 ? 57.915 48.066 -99.055 1.00 49.03 199 HIS A O 1
ATOM 1620 N N . THR A 1 200 ? 5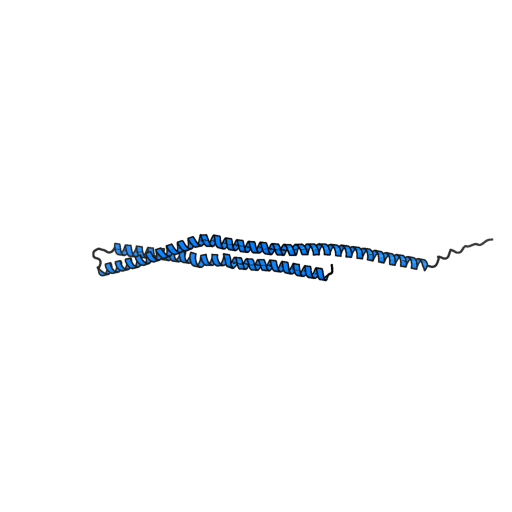8.046 46.720 -100.866 1.00 46.56 200 THR A N 1
ATOM 1621 C CA . THR A 1 200 ? 59.369 47.049 -101.378 1.00 46.56 200 THR A CA 1
ATOM 1622 C C . THR A 1 200 ? 59.191 48.069 -102.497 1.00 46.56 200 THR A C 1
ATOM 1624 O O . THR A 1 200 ? 58.469 47.772 -103.447 1.00 46.56 200 THR A O 1
ATOM 1627 N N . THR A 1 201 ? 59.848 49.221 -102.382 1.00 47.69 201 THR A N 1
ATOM 1628 C CA . THR A 1 201 ? 60.551 49.941 -103.464 1.00 47.69 201 THR A CA 1
ATOM 1629 C C . THR A 1 201 ? 61.422 51.007 -102.832 1.00 47.69 201 THR A C 1
ATOM 1631 O O . THR A 1 201 ? 60.887 51.735 -101.968 1.00 47.69 201 THR A O 1
#

Solvent-accessible surface area (backbone atoms only — not comparable to full-atom values): 10843 Å² total; per-residue (Å²): 136,57,72,71,59,54,53,51,52,51,54,51,35,51,50,41,53,51,49,48,55,48,46,52,51,51,44,53,52,46,43,40,63,56,37,52,47,51,56,51,44,47,49,64,51,48,52,46,45,32,51,49,39,47,55,51,39,55,51,45,48,52,52,36,54,52,48,47,53,56,52,73,67,55,57,95,84,51,58,68,67,61,52,50,53,46,51,53,51,41,52,53,39,48,53,52,40,53,52,42,49,50,53,31,52,50,40,49,52,50,47,54,56,44,52,62,48,53,54,52,54,26,50,51,51,44,50,50,50,52,49,53,44,50,52,56,41,48,60,42,49,53,54,35,51,56,50,52,53,53,53,53,52,49,55,48,52,54,50,52,51,52,51,52,50,52,52,51,50,52,51,54,50,51,53,54,51,50,54,50,50,54,52,52,58,72,70,51,76,79,81,77,77,80,83,80,87,80,82,89,131

InterPro domains:
  IPR004148 BAR domain [PF16746] (20-161)
  IPR027267 AH/BAR domain superfamily [G3DSA:1.20.1270.60] (3-185)
  IPR027267 AH/BAR domain superfamily [SSF103657] (22-173)
  IPR045258 ArfGAP ACAP1/2/3-like [PTHR23180] (22-186)

Sequence (201 aa):
EDFDGMQRMLEENMRGYHFTQELRRVLSNQMMMVFANPVRQFYKDDIKRAKRLKTDLDRVSAEYVTALRKHLNMKAEADPTLVRESEVNIQKKKHTLELLRFDTKAALAEVDAQRHFVAIEYAAALLSAVSVYFEKGWEEMKKVKGKAVTMQKWARTCREELSTLALRREEVRKQMQSSMSEVMAKLSPPLSPPPSSTHTT